Protein AF-A0A7S2N8V6-F1 (afdb_monomer)

Secondary structure (DSSP, 8-state):
-HHHHHHHHHHHHHHHHHHHHH-HHHHHHHHHHHHHHHHHHTS-TTS-TTHHHHHHHHHHHHHHHHHHHHHHHHHHH-SS-HHHHHHHHHHHHHHHHHHHHHHHHTT-HHHHHHHHHHHHHHHHHHHHHGGGG-GGG-S---SPPPP-HHHHHHHHHHHHHHHHHHHHHHHHHBPP-TTTTTS---S---TTS---B-SHHHHHHTSTTHHHHHHHHHHHHHHHHHHHHHHHHT---TTHHHHTT----TTHHHHHHHHHTS-PPPPPTT-GGG-HHHHHHHHHHHHHHHHHHHHHHHHHHHHTS--

Foldseek 3Di:
DVVVLVVVLCVLLVVLCVCLVLAPVCNVVSVVLNVVVSVLSPDDCPPPHPPVNVVVVVVSCVVVVVVVVVVVCCVVVVPDQLLRVLLVLLVQLLVLVLQLLVCLLVLNLVSNVVSLVSNVVSLVVNVVSLVSLQQSSDPDDPVDDRFPSVLSVQLSVLSVVLSVLSVLLSLLFADDDPCPVVVPPPDPPPVPDPPDTLCLSVVLSPDPLNVLLSVLLSVLSVLLSVLSSCLRVVPDPPPLVVNVPRQDSPSLVVSVVVLVPDDQDDDDPPCPSSRSSVSNVSNSVSSRSSSVSSVVSSVSSVVSDDD

Organism: NCBI:txid327968

Sequence (307 aa):
RFIIQALTTWLYVYIFTYVYYVSDMWGYVGCLIAGFGVYQLLVPCSADPVSTFQSRYQEIGSVVFAIFVQGLIHSMFSRHTPTQLQIKAVDNLSKAFLASYEAFFQCDLPAMQAGGRDAAMHLATCKALLPECDPKLKAVSCGEKDFKYDLCAQVLRSLEHLEGEFNLLIVAAKDWVPNEAVRGEADEVMEGQSNATTGVLETLMSRQAMRPVKEELMQALGNTLELFQTLISEDDCKDIEYMRASMELEAAPDLYKQLSGLNYGRPERDELTNDLRARLTIAVRALENSEYHLYKVTERCLKEVPV

Nearest PDB structures (foldseek):
  2cmr-assembly1_A  TM=2.919E-01  e=6.411E-02  Human immunodeficiency virus 1
  8wdf-assembly1_A  TM=2.422E-01  e=1.295E+00  Pseudomonas aeruginosa PAO1
  8tn1-assembly1_B  TM=3.839E-01  e=6.776E+00  synthetic construct

Solvent-accessible surface area (backbone atoms only — not comparable to full-atom values): 17338 Å² total; per-residue (Å²): 105,71,66,56,49,51,49,52,48,49,51,51,40,48,54,23,46,46,38,34,77,63,26,86,87,48,10,64,57,20,44,51,50,30,62,64,53,46,64,66,64,68,57,71,86,82,54,78,70,58,70,60,50,50,53,52,50,50,51,52,50,50,52,55,48,49,53,50,50,50,49,49,48,48,63,72,64,49,89,61,54,56,58,56,52,39,51,53,31,47,52,52,25,46,52,23,48,54,53,17,54,52,22,51,78,68,58,34,63,71,53,23,55,51,22,48,52,49,24,52,51,28,49,52,49,36,61,69,43,46,71,73,31,38,56,87,63,54,90,69,77,84,81,62,81,74,56,60,43,70,59,51,57,52,38,54,55,32,51,50,52,33,51,52,26,51,50,44,40,50,57,39,32,44,61,76,61,89,66,61,85,74,61,74,70,77,82,73,79,62,93,72,68,76,87,55,64,70,51,45,47,60,58,49,66,71,34,78,40,41,54,58,42,48,55,51,49,52,48,36,52,50,51,40,45,50,51,48,51,37,67,68,68,68,52,87,75,85,63,60,78,70,71,73,77,62,82,72,76,79,38,52,67,55,36,53,56,60,60,69,71,55,86,71,72,83,74,62,89,88,45,69,84,68,33,62,69,56,28,51,51,50,33,55,50,25,51,55,50,34,52,52,30,45,44,54,38,39,55,56,53,59,69,72,53,87,131

Structure (mmCIF, N/CA/C/O backbone):
data_AF-A0A7S2N8V6-F1
#
_entry.id   AF-A0A7S2N8V6-F1
#
loop_
_atom_site.group_PDB
_atom_site.id
_atom_site.type_symbol
_atom_site.label_atom_id
_atom_site.label_alt_id
_atom_site.label_comp_id
_atom_site.label_asym_id
_atom_site.label_entity_id
_atom_site.label_seq_id
_atom_site.pdbx_PDB_ins_code
_atom_site.Cartn_x
_atom_site.Cartn_y
_atom_site.Cartn_z
_atom_site.occupancy
_atom_site.B_iso_or_equiv
_atom_site.auth_seq_id
_atom_site.auth_comp_id
_atom_site.auth_asym_id
_atom_site.auth_atom_id
_atom_site.pdbx_PDB_model_num
ATOM 1 N N . ARG A 1 1 ? 36.097 -17.495 -44.176 1.00 74.94 1 ARG A N 1
ATOM 2 C CA . ARG A 1 1 ? 34.663 -17.501 -44.566 1.00 74.94 1 ARG A CA 1
ATOM 3 C C . ARG A 1 1 ? 33.816 -18.129 -43.473 1.00 74.94 1 ARG A C 1
ATOM 5 O O . ARG A 1 1 ? 33.140 -17.376 -42.798 1.00 74.94 1 ARG A O 1
ATOM 12 N N . PHE A 1 2 ? 33.964 -19.431 -43.209 1.00 84.12 2 PHE A N 1
ATOM 13 C CA . PHE A 1 2 ? 33.291 -20.105 -42.090 1.00 84.12 2 PHE A CA 1
ATOM 14 C C . PHE A 1 2 ? 33.449 -19.366 -40.750 1.00 84.12 2 PHE A C 1
ATOM 16 O O . PHE A 1 2 ? 32.460 -19.053 -40.107 1.00 84.12 2 PHE A O 1
ATOM 23 N N . ILE A 1 3 ? 34.681 -18.979 -40.394 1.00 87.62 3 ILE A N 1
ATOM 24 C CA . ILE A 1 3 ? 34.965 -18.231 -39.154 1.00 87.62 3 ILE A CA 1
ATOM 25 C C . ILE A 1 3 ? 34.196 -16.902 -39.089 1.00 87.62 3 ILE A C 1
ATOM 27 O O . ILE A 1 3 ? 33.655 -16.558 -38.048 1.00 87.62 3 ILE A O 1
ATOM 31 N N . ILE A 1 4 ? 34.113 -16.173 -40.206 1.00 87.00 4 ILE A N 1
ATOM 32 C CA . ILE A 1 4 ? 33.416 -14.880 -40.266 1.00 87.00 4 ILE A CA 1
ATOM 33 C C . ILE A 1 4 ? 31.908 -15.098 -40.112 1.00 87.00 4 ILE A C 1
ATOM 35 O O . ILE A 1 4 ? 31.288 -14.435 -39.295 1.00 87.00 4 ILE A O 1
ATOM 39 N N . GLN A 1 5 ? 31.333 -16.069 -40.827 1.00 83.81 5 GLN A N 1
ATOM 40 C CA . GLN A 1 5 ? 29.912 -16.412 -40.718 1.00 83.81 5 GLN A CA 1
ATOM 41 C C . GLN A 1 5 ? 29.542 -16.871 -39.300 1.00 83.81 5 GLN A C 1
ATOM 43 O O . GLN A 1 5 ? 28.529 -16.430 -38.760 1.00 83.81 5 GLN A O 1
ATOM 48 N N . ALA A 1 6 ? 30.382 -17.699 -38.673 1.00 89.19 6 ALA A N 1
ATOM 49 C CA . ALA A 1 6 ? 30.197 -18.136 -37.293 1.00 89.19 6 ALA A CA 1
ATOM 50 C C . ALA A 1 6 ? 30.244 -16.953 -36.314 1.00 89.19 6 ALA A C 1
ATOM 52 O O . ALA A 1 6 ? 29.368 -16.837 -35.462 1.00 89.19 6 ALA A O 1
ATOM 53 N N . LEU A 1 7 ? 31.210 -16.041 -36.471 1.00 91.06 7 LEU A N 1
ATOM 54 C CA . LEU A 1 7 ? 31.358 -14.871 -35.603 1.00 91.06 7 LEU A CA 1
ATOM 55 C C . LEU A 1 7 ? 30.198 -13.881 -35.776 1.00 91.06 7 LEU A C 1
ATOM 57 O O . LEU A 1 7 ? 29.667 -13.395 -34.784 1.00 91.06 7 LEU A O 1
ATOM 61 N N . THR A 1 8 ? 29.744 -13.631 -37.007 1.00 87.62 8 THR A N 1
ATOM 62 C CA . THR A 1 8 ? 28.571 -12.783 -37.279 1.00 87.62 8 THR A CA 1
ATOM 63 C C . THR A 1 8 ? 27.291 -13.386 -36.710 1.00 87.62 8 THR A C 1
ATOM 65 O O . THR A 1 8 ? 26.509 -12.672 -36.089 1.00 87.62 8 THR A O 1
ATOM 68 N N . THR A 1 9 ? 27.090 -14.696 -36.874 1.00 89.88 9 THR A N 1
ATOM 69 C CA . THR A 1 9 ? 25.929 -15.401 -36.310 1.00 89.88 9 THR A CA 1
ATOM 70 C C . THR A 1 9 ? 25.952 -15.345 -34.787 1.00 89.88 9 THR A C 1
ATOM 72 O O . THR A 1 9 ? 24.941 -15.020 -34.169 1.00 89.88 9 THR A O 1
ATOM 75 N N . TRP A 1 10 ? 27.117 -15.591 -34.182 1.00 93.31 10 TRP A N 1
ATOM 76 C CA . TRP A 1 10 ? 27.298 -15.497 -32.738 1.00 93.31 10 TRP A CA 1
ATOM 77 C C . TRP A 1 10 ? 27.009 -14.087 -32.223 1.00 93.31 10 TRP A C 1
ATOM 79 O O . TRP A 1 10 ? 26.229 -13.943 -31.290 1.00 93.31 10 TRP A O 1
ATOM 89 N N . LEU A 1 11 ? 27.565 -13.048 -32.857 1.00 90.19 11 LEU A N 1
ATOM 90 C CA . LEU A 1 11 ? 27.358 -11.658 -32.447 1.00 90.19 11 LEU A CA 1
ATOM 91 C C . LEU A 1 11 ? 25.886 -11.241 -32.581 1.00 90.19 11 LEU A C 1
ATOM 93 O O . LEU A 1 11 ? 25.347 -10.608 -31.679 1.00 90.19 11 LEU A O 1
ATOM 97 N N . TYR A 1 12 ? 25.231 -11.626 -33.680 1.00 89.56 12 TYR A N 1
ATOM 98 C CA . TYR A 1 12 ? 23.810 -11.370 -33.906 1.00 89.56 12 TYR A CA 1
ATOM 99 C C . TYR A 1 12 ? 22.954 -11.988 -32.797 1.00 89.56 12 TYR A C 1
ATOM 101 O O . TYR A 1 12 ? 22.212 -11.281 -32.118 1.00 89.56 12 TYR A O 1
ATOM 109 N N . VAL A 1 13 ? 23.103 -13.296 -32.565 1.00 92.19 13 VAL A N 1
ATOM 110 C CA . VAL A 1 13 ? 22.355 -14.001 -31.519 1.00 92.19 13 VAL A CA 1
ATOM 111 C C . VAL A 1 13 ? 22.683 -13.418 -30.147 1.00 92.19 13 VAL A C 1
ATOM 113 O O . VAL A 1 13 ? 21.767 -13.180 -29.368 1.00 92.19 13 VAL A O 1
ATOM 116 N N . TYR A 1 14 ? 23.954 -13.126 -29.860 1.00 90.62 14 TYR A N 1
ATOM 117 C CA . TYR A 1 14 ? 24.385 -12.547 -28.590 1.00 90.62 14 TYR A CA 1
ATOM 118 C C . TYR A 1 14 ? 23.695 -11.211 -28.300 1.00 90.62 14 TYR A C 1
ATOM 120 O O . TYR A 1 14 ? 23.145 -11.052 -27.217 1.00 90.62 14 TYR A O 1
ATOM 128 N N . ILE A 1 15 ? 23.658 -10.278 -29.258 1.00 88.44 15 ILE A N 1
ATOM 129 C CA . ILE A 1 15 ? 23.027 -8.961 -29.072 1.00 88.44 15 ILE A CA 1
ATOM 130 C C . ILE A 1 15 ? 21.534 -9.107 -28.756 1.00 88.44 15 ILE A C 1
ATOM 132 O O . ILE A 1 15 ? 21.043 -8.511 -27.801 1.00 88.44 15 ILE A O 1
ATOM 136 N N . PHE A 1 16 ? 20.804 -9.921 -29.517 1.00 88.25 16 PHE A N 1
ATOM 137 C CA . PHE A 1 16 ? 19.357 -10.057 -29.322 1.00 88.25 16 PHE A CA 1
ATOM 138 C C . PHE A 1 16 ? 18.986 -10.923 -28.112 1.00 88.25 16 PHE A C 1
ATOM 140 O O . PHE A 1 16 ? 17.976 -10.674 -27.457 1.00 88.25 16 PHE A O 1
ATOM 147 N N . THR A 1 17 ? 19.836 -11.884 -27.750 1.00 86.75 17 THR A N 1
ATOM 148 C CA . THR A 1 17 ? 19.685 -12.648 -26.504 1.00 86.75 17 THR A CA 1
ATOM 149 C C . THR A 1 17 ? 20.065 -11.795 -25.289 1.00 86.75 17 THR A C 1
ATOM 151 O O . THR A 1 17 ? 19.476 -11.932 -24.225 1.00 86.75 17 THR A O 1
ATOM 154 N N . TYR A 1 18 ? 21.003 -10.858 -25.431 1.00 83.19 18 TYR A N 1
ATOM 155 C CA . TYR A 1 18 ? 21.285 -9.864 -24.398 1.00 83.19 18 TYR A CA 1
ATOM 156 C C . TYR A 1 18 ? 20.066 -8.965 -24.156 1.00 83.19 18 TYR A C 1
ATOM 158 O O . TYR A 1 18 ? 19.683 -8.776 -23.008 1.00 83.19 18 TYR A O 1
ATOM 166 N N . VAL A 1 19 ? 19.383 -8.509 -25.216 1.00 82.62 19 VAL A N 1
ATOM 167 C CA . VAL A 1 19 ? 18.094 -7.797 -25.089 1.00 82.62 19 VAL A CA 1
ATOM 168 C C . VAL A 1 19 ? 17.049 -8.653 -24.362 1.00 82.62 19 VAL A C 1
ATOM 170 O O . VAL A 1 19 ? 16.326 -8.119 -23.526 1.00 82.62 19 VAL A O 1
ATOM 173 N N . TYR A 1 20 ? 17.021 -9.971 -24.610 1.00 84.81 20 TYR A N 1
ATOM 174 C CA . TYR A 1 20 ? 16.183 -10.916 -23.858 1.00 84.81 20 TYR A CA 1
ATOM 175 C C . TYR A 1 20 ? 16.442 -10.908 -22.351 1.00 84.81 20 TYR A C 1
ATOM 177 O O . TYR A 1 20 ? 15.492 -10.895 -21.579 1.00 84.81 20 TYR A O 1
ATOM 185 N N . TYR A 1 21 ? 17.705 -10.880 -21.929 1.00 77.38 21 TYR A N 1
ATOM 186 C CA . TYR A 1 21 ? 18.046 -10.908 -20.505 1.00 77.38 21 TYR A CA 1
ATOM 187 C C . TYR A 1 21 ? 18.002 -9.545 -19.813 1.00 77.38 21 TYR A C 1
ATOM 189 O O . TYR A 1 21 ? 17.969 -9.496 -18.587 1.00 77.38 21 TYR A O 1
ATOM 197 N N . VAL A 1 22 ? 18.064 -8.453 -20.572 1.00 73.69 22 VAL A N 1
ATOM 198 C CA . VAL A 1 22 ? 18.176 -7.097 -20.014 1.00 73.69 22 VAL A CA 1
ATOM 199 C C . VAL A 1 22 ? 16.850 -6.349 -20.015 1.00 73.69 22 VAL A C 1
ATOM 201 O O . VAL A 1 22 ? 16.693 -5.408 -19.246 1.00 73.69 22 VAL A O 1
ATOM 204 N N . SER A 1 23 ? 15.886 -6.742 -20.847 1.00 71.94 23 SER A N 1
ATOM 205 C CA . SER A 1 23 ? 14.598 -6.061 -20.927 1.00 71.94 23 SER A CA 1
ATOM 206 C C . SER A 1 23 ? 13.443 -7.048 -20.862 1.00 71.94 23 SER A C 1
ATOM 208 O O . SER A 1 23 ? 13.225 -7.794 -21.811 1.00 71.94 23 SER A O 1
ATOM 210 N N . ASP A 1 24 ? 12.642 -6.985 -19.798 1.00 66.06 24 ASP A N 1
ATOM 211 C CA . ASP A 1 24 ? 11.412 -7.783 -19.693 1.00 66.06 24 ASP A CA 1
ATOM 212 C C . ASP A 1 24 ? 10.401 -7.414 -20.794 1.00 66.06 24 ASP A C 1
ATOM 214 O O . ASP A 1 24 ? 9.748 -8.283 -21.370 1.00 66.06 24 ASP A O 1
ATOM 218 N N . MET A 1 25 ? 10.334 -6.130 -21.169 1.00 69.56 25 MET A N 1
ATOM 219 C CA . MET A 1 25 ? 9.409 -5.641 -22.198 1.00 69.56 25 MET A CA 1
ATOM 220 C C . MET A 1 25 ? 9.824 -6.064 -23.614 1.00 69.56 25 MET A C 1
ATOM 222 O O . MET A 1 25 ? 8.994 -6.488 -24.420 1.00 69.56 25 MET A O 1
ATOM 226 N N . TRP A 1 26 ? 11.116 -5.957 -23.938 1.00 74.06 26 TRP A N 1
ATOM 227 C CA . TRP A 1 26 ? 11.631 -6.292 -25.270 1.00 74.06 26 TRP A CA 1
ATOM 228 C C . TRP A 1 26 ? 12.140 -7.714 -25.375 1.00 74.06 26 TRP A C 1
ATOM 230 O O . TRP A 1 26 ? 12.530 -8.132 -26.465 1.00 74.06 26 TRP A O 1
ATOM 240 N N . GLY A 1 27 ? 12.153 -8.465 -24.278 1.00 81.69 27 GLY A N 1
ATOM 241 C CA . GLY A 1 27 ? 12.908 -9.694 -24.251 1.00 81.69 27 GLY A CA 1
ATOM 242 C C . GLY A 1 27 ? 12.329 -10.733 -25.192 1.00 81.69 27 GLY A C 1
ATOM 243 O O . GLY A 1 27 ? 13.044 -11.281 -26.033 1.00 81.69 27 GLY A O 1
ATOM 244 N N . TYR A 1 28 ? 11.006 -10.899 -25.162 1.00 79.44 28 TYR A N 1
ATOM 245 C CA . TYR A 1 28 ? 10.295 -11.743 -26.117 1.00 79.44 28 TYR A CA 1
ATOM 246 C C . TYR A 1 28 ? 10.570 -11.327 -27.570 1.00 79.44 28 TYR A C 1
ATOM 248 O O . TYR A 1 28 ? 10.893 -12.170 -28.405 1.00 79.44 28 TYR A O 1
ATOM 256 N N . VAL A 1 29 ? 10.535 -10.024 -27.866 1.00 81.00 29 VAL A N 1
ATOM 257 C CA . VAL A 1 29 ? 10.820 -9.488 -29.207 1.00 81.00 29 VAL A CA 1
ATOM 258 C C . VAL A 1 29 ? 12.263 -9.787 -29.627 1.00 81.00 29 VAL A C 1
ATOM 260 O O . VAL A 1 29 ? 12.490 -10.251 -30.743 1.00 81.00 29 VAL A O 1
ATOM 263 N N . GLY A 1 30 ? 13.233 -9.593 -28.733 1.00 84.62 30 GLY A N 1
ATOM 264 C CA . GLY A 1 30 ? 14.634 -9.949 -28.951 1.00 84.62 30 GLY A CA 1
ATOM 265 C C . GLY A 1 30 ? 14.805 -11.440 -29.239 1.00 84.62 30 GLY A C 1
ATOM 266 O O . GLY A 1 30 ? 15.487 -11.808 -30.192 1.00 84.62 30 GLY A O 1
ATOM 267 N N . CYS A 1 31 ? 14.108 -12.302 -28.497 1.00 87.31 31 CYS A N 1
ATOM 268 C CA . CYS A 1 31 ? 14.119 -13.746 -28.721 1.00 87.31 31 CYS A CA 1
ATOM 269 C C . CYS A 1 31 ? 13.537 -14.123 -30.094 1.00 87.31 31 CYS A C 1
ATOM 271 O O . CYS A 1 31 ? 14.132 -14.928 -30.811 1.00 87.31 31 CYS A O 1
ATOM 273 N N . LEU A 1 32 ? 12.427 -13.497 -30.506 1.00 82.38 32 LEU A N 1
ATOM 274 C CA . LEU A 1 32 ? 11.850 -13.704 -31.837 1.00 82.38 32 LEU A CA 1
ATOM 275 C C . LEU A 1 32 ? 12.802 -13.246 -32.948 1.00 82.38 32 LEU A C 1
ATOM 277 O O . LEU A 1 32 ? 12.990 -13.973 -33.922 1.00 82.38 32 LEU A O 1
ATOM 281 N N . ILE A 1 33 ? 13.440 -12.080 -32.803 1.00 83.94 33 ILE A N 1
ATOM 282 C CA . ILE A 1 33 ? 14.418 -11.582 -33.780 1.00 83.94 33 ILE A CA 1
ATOM 283 C C . ILE A 1 33 ? 15.612 -12.540 -33.867 1.00 83.94 33 ILE A C 1
ATOM 285 O O . ILE A 1 33 ? 15.990 -12.941 -34.967 1.00 83.94 33 ILE A O 1
ATOM 289 N N . ALA A 1 34 ? 16.164 -12.967 -32.727 1.00 89.50 34 ALA A N 1
ATOM 290 C CA . ALA A 1 34 ? 17.261 -13.929 -32.683 1.00 89.50 34 ALA A CA 1
ATOM 291 C C . ALA A 1 34 ? 16.875 -15.251 -33.365 1.00 89.50 34 ALA A C 1
ATOM 293 O O . ALA A 1 34 ? 17.596 -15.727 -34.243 1.00 89.50 34 ALA A O 1
ATOM 294 N N . GLY A 1 35 ? 15.722 -15.816 -32.994 1.00 85.12 35 GLY A N 1
ATOM 295 C CA . GLY A 1 35 ? 15.232 -17.095 -33.496 1.00 85.12 35 GLY A CA 1
ATOM 296 C C . GLY A 1 35 ? 14.941 -17.073 -34.993 1.00 85.12 35 GLY A C 1
ATOM 297 O O . GLY A 1 35 ? 15.416 -17.943 -35.719 1.00 85.12 35 GLY A O 1
ATOM 298 N N . PHE A 1 36 ? 14.210 -16.072 -35.485 1.00 82.25 36 PHE A N 1
ATOM 299 C CA . PHE A 1 36 ? 13.863 -15.991 -36.906 1.00 82.25 36 PHE A CA 1
ATOM 300 C C . PHE A 1 36 ? 15.023 -15.508 -37.784 1.00 82.25 36 PHE A C 1
ATOM 302 O O . PHE A 1 36 ? 15.168 -15.972 -38.916 1.00 82.25 36 PHE A O 1
ATOM 309 N N . GLY A 1 37 ? 15.884 -14.627 -37.273 1.00 79.44 37 GLY A N 1
ATOM 310 C CA . GLY A 1 37 ? 17.025 -14.104 -38.021 1.00 79.44 37 GLY A CA 1
ATOM 311 C C . GLY A 1 37 ? 18.159 -15.112 -38.214 1.00 79.44 37 GLY A C 1
ATOM 312 O O . GLY A 1 37 ? 18.816 -15.098 -39.259 1.00 79.44 37 GLY A O 1
ATOM 313 N N . VAL A 1 38 ? 18.375 -16.030 -37.259 1.00 87.31 38 VAL A N 1
ATOM 314 C CA . VAL A 1 38 ? 19.502 -16.978 -37.321 1.00 87.31 38 VAL A CA 1
ATOM 315 C C . VAL A 1 38 ? 19.386 -17.962 -38.486 1.00 87.31 38 VAL A C 1
ATOM 317 O O . VAL A 1 38 ? 20.398 -18.294 -39.102 1.00 87.31 38 VAL A O 1
ATOM 320 N N . TYR A 1 39 ? 18.167 -18.386 -38.848 1.00 79.69 39 TYR A N 1
ATOM 321 C CA . TYR A 1 39 ? 17.946 -19.335 -39.948 1.00 79.69 39 TYR A CA 1
ATOM 322 C C . TYR A 1 39 ? 18.538 -18.839 -41.265 1.00 79.69 39 TYR A C 1
ATOM 324 O O . TYR A 1 39 ? 19.097 -19.617 -42.034 1.00 79.69 39 TYR A O 1
ATOM 332 N N . GLN A 1 40 ? 18.460 -17.533 -41.500 1.00 75.12 40 GLN A N 1
ATOM 333 C CA . GLN A 1 40 ? 18.958 -16.915 -42.721 1.00 75.12 40 GLN A CA 1
ATOM 334 C C . GLN A 1 40 ? 20.481 -16.735 -42.695 1.00 75.12 40 GLN A C 1
ATOM 336 O O . GLN A 1 40 ? 21.133 -16.833 -43.732 1.00 75.12 40 GLN A O 1
ATOM 341 N N . LEU A 1 41 ? 21.070 -16.545 -41.508 1.00 78.50 41 LEU A N 1
ATOM 342 C CA . LEU A 1 41 ? 22.525 -16.486 -41.322 1.00 78.50 41 LEU A CA 1
ATOM 343 C C . LEU A 1 41 ? 23.202 -17.856 -41.493 1.00 78.50 41 LEU A C 1
ATOM 345 O O . LEU A 1 41 ? 24.397 -17.918 -41.790 1.00 78.50 41 LEU A O 1
ATOM 349 N N . LEU A 1 42 ? 22.450 -18.952 -41.349 1.00 82.94 42 LEU A N 1
ATOM 350 C CA . LEU A 1 42 ? 22.935 -20.326 -41.516 1.00 82.94 42 LEU A CA 1
ATOM 351 C C . LEU A 1 42 ? 22.895 -20.832 -42.970 1.00 82.94 42 LEU A C 1
ATOM 353 O O . LEU A 1 42 ? 23.422 -21.911 -43.247 1.00 82.94 42 LEU A O 1
ATOM 357 N N . VAL A 1 43 ? 22.319 -20.078 -43.914 1.00 79.06 43 VAL A N 1
ATOM 358 C CA . VAL A 1 43 ? 22.241 -20.493 -45.325 1.00 79.06 43 VAL A CA 1
ATOM 359 C C . VAL A 1 43 ? 23.651 -20.537 -45.952 1.00 79.06 43 VAL A C 1
ATOM 361 O O . VAL A 1 43 ? 24.395 -19.555 -45.870 1.00 79.06 43 VAL A O 1
ATOM 364 N N . PRO A 1 44 ? 24.060 -21.653 -46.589 1.00 76.69 44 PRO A N 1
ATOM 365 C CA . PRO A 1 44 ? 25.382 -21.776 -47.197 1.00 76.69 44 PRO A CA 1
ATOM 366 C C . PRO A 1 44 ? 25.538 -20.856 -48.418 1.00 76.69 44 PRO A C 1
ATOM 368 O O . PRO A 1 44 ? 24.698 -20.833 -49.314 1.00 76.69 44 PRO A O 1
ATOM 371 N N . CYS A 1 45 ? 26.665 -20.142 -48.501 1.00 70.25 45 CYS A N 1
ATOM 372 C CA . CYS A 1 45 ? 26.983 -19.175 -49.565 1.00 70.25 45 CYS A CA 1
ATOM 373 C C . CYS A 1 45 ? 27.226 -19.776 -50.973 1.00 70.25 45 CYS A C 1
ATOM 375 O O . CYS A 1 45 ? 27.842 -19.119 -51.808 1.00 70.25 45 CYS A O 1
ATOM 377 N N . SER A 1 46 ? 26.832 -21.026 -51.235 1.00 70.31 46 SER A N 1
ATOM 378 C CA . SER A 1 46 ? 27.160 -21.769 -52.463 1.00 70.31 46 SER A CA 1
ATOM 379 C C . SER A 1 46 ? 26.050 -21.804 -53.524 1.00 70.31 46 SER A C 1
ATOM 381 O O . SER A 1 46 ? 26.289 -22.329 -54.607 1.00 70.31 46 SER A O 1
ATOM 383 N N . ALA A 1 47 ? 24.854 -21.278 -53.238 1.00 58.66 47 ALA A N 1
ATOM 384 C CA . ALA A 1 47 ? 23.761 -21.135 -54.207 1.00 58.66 47 ALA A CA 1
ATOM 385 C C . ALA A 1 47 ? 23.835 -19.769 -54.911 1.00 58.66 47 ALA A C 1
ATOM 387 O O . ALA A 1 47 ? 24.331 -18.823 -54.306 1.00 58.66 47 ALA A O 1
ATOM 388 N N . ASP A 1 48 ? 23.364 -19.683 -56.162 1.00 65.69 48 ASP A N 1
ATOM 389 C CA . ASP A 1 48 ? 23.493 -18.528 -57.068 1.00 65.69 48 ASP A CA 1
ATOM 390 C C . ASP A 1 48 ? 23.357 -17.170 -56.324 1.00 65.69 48 ASP A C 1
ATOM 392 O O . ASP A 1 48 ? 22.268 -16.814 -55.850 1.00 65.69 48 ASP A O 1
ATOM 396 N N . PRO A 1 49 ? 24.478 -16.457 -56.093 1.00 58.91 49 PRO A N 1
ATOM 397 C CA . PRO A 1 49 ? 24.706 -15.763 -54.821 1.00 58.91 49 PRO A CA 1
ATOM 398 C C . PRO A 1 49 ? 24.077 -14.380 -54.704 1.00 58.91 49 PRO A C 1
ATOM 400 O O . PRO A 1 49 ? 24.194 -13.761 -53.651 1.00 58.91 49 PRO A O 1
ATOM 403 N N . VAL A 1 50 ? 23.438 -13.864 -55.753 1.00 65.44 50 VAL A N 1
ATOM 404 C CA . VAL A 1 50 ? 23.039 -12.448 -55.785 1.00 65.44 50 VAL A CA 1
ATOM 405 C C . VAL A 1 50 ? 21.530 -12.277 -55.638 1.00 65.44 50 VAL A C 1
ATOM 407 O O . VAL A 1 50 ? 21.088 -11.605 -54.710 1.00 65.44 50 VAL A O 1
ATOM 410 N N . SER A 1 51 ? 20.720 -12.918 -56.483 1.00 70.88 51 SER A N 1
ATOM 411 C CA . SER A 1 51 ? 19.265 -12.692 -56.500 1.00 70.88 51 SER A CA 1
ATOM 412 C C . SER A 1 51 ? 18.548 -13.303 -55.290 1.00 70.88 51 SER A C 1
ATOM 414 O O . SER A 1 51 ? 17.699 -12.657 -54.674 1.00 70.88 51 SER A O 1
ATOM 416 N N . THR A 1 52 ?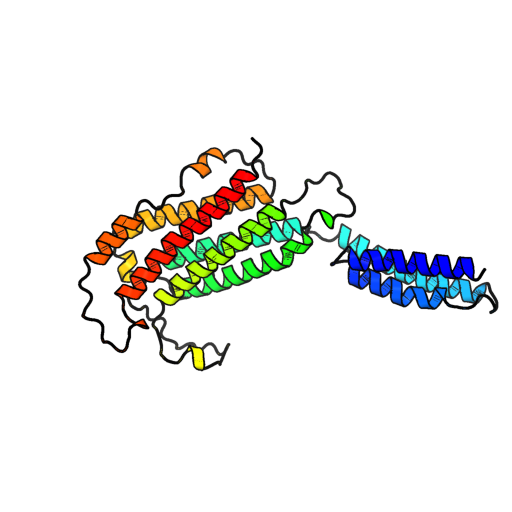 18.925 -14.523 -54.899 1.00 69.25 52 THR A N 1
ATOM 417 C CA . THR A 1 52 ? 18.299 -15.232 -53.770 1.00 69.25 52 THR A CA 1
ATOM 418 C C . THR A 1 52 ? 18.694 -14.613 -52.426 1.00 69.25 52 THR A C 1
ATOM 420 O O . THR A 1 52 ? 17.842 -14.420 -51.559 1.00 69.25 52 THR A O 1
ATOM 423 N N . PHE A 1 53 ? 19.968 -14.235 -52.263 1.00 67.12 53 PHE A N 1
ATOM 424 C CA . PHE A 1 53 ? 20.451 -13.547 -51.059 1.00 67.12 53 PHE A CA 1
ATOM 425 C C . PHE A 1 53 ? 19.812 -12.169 -50.895 1.00 67.12 53 PHE A C 1
ATOM 427 O O . PHE A 1 53 ? 19.384 -11.826 -49.795 1.00 67.12 53 PHE A O 1
ATOM 434 N N . GLN A 1 54 ? 19.704 -11.398 -51.981 1.00 73.50 54 GLN A N 1
ATOM 435 C CA . GLN A 1 54 ? 19.076 -10.080 -51.949 1.00 73.50 54 GLN A CA 1
ATOM 436 C C . GLN A 1 54 ? 17.609 -10.168 -51.509 1.00 73.50 54 GLN A C 1
ATOM 438 O O . GLN A 1 54 ? 17.191 -9.409 -50.638 1.00 73.50 54 GLN A O 1
ATOM 443 N N . SER A 1 55 ? 16.851 -11.127 -52.050 1.00 76.06 55 SER A N 1
ATOM 444 C CA . SER A 1 55 ? 15.443 -11.323 -51.688 1.00 76.06 55 SER A CA 1
ATOM 445 C C . SER A 1 55 ? 15.262 -11.680 -50.206 1.00 76.06 55 SER A C 1
ATOM 447 O O . SER A 1 55 ? 14.425 -11.083 -49.531 1.00 76.06 55 SER A O 1
ATOM 449 N N . ARG A 1 56 ? 16.084 -12.587 -49.662 1.00 71.19 56 ARG A N 1
ATOM 450 C CA . ARG A 1 56 ? 16.006 -12.985 -48.244 1.00 71.19 56 ARG A CA 1
ATOM 451 C C . ARG A 1 56 ? 16.479 -11.895 -47.290 1.00 71.19 56 ARG A C 1
ATOM 453 O O . ARG A 1 56 ? 15.870 -11.694 -46.243 1.00 71.19 56 ARG A O 1
ATOM 460 N N . TYR A 1 57 ? 17.526 -11.157 -47.653 1.00 71.94 57 TYR A N 1
ATOM 461 C CA . TYR A 1 57 ? 17.996 -10.028 -46.851 1.00 71.94 57 TYR A CA 1
ATOM 462 C C . TYR A 1 57 ? 16.953 -8.906 -46.795 1.00 71.94 57 TYR A C 1
ATOM 464 O O . TYR A 1 57 ? 16.744 -8.307 -45.743 1.00 71.94 57 TYR A O 1
ATOM 472 N N . GLN A 1 58 ? 16.252 -8.666 -47.906 1.00 78.69 58 GLN A N 1
ATOM 473 C CA . GLN A 1 58 ? 15.141 -7.722 -47.960 1.00 78.69 58 GLN A CA 1
ATOM 474 C C . GLN A 1 58 ? 13.972 -8.165 -47.067 1.00 78.69 58 GLN A C 1
ATOM 476 O O . GLN A 1 58 ? 13.389 -7.329 -46.383 1.00 78.69 58 GLN A O 1
ATOM 481 N N . GLU A 1 59 ? 13.671 -9.465 -47.011 1.00 77.19 59 GLU A N 1
ATOM 482 C CA . GLU A 1 59 ? 12.639 -10.028 -46.132 1.00 77.19 59 GLU A CA 1
ATOM 483 C C . GLU A 1 59 ? 12.985 -9.810 -44.645 1.00 77.19 59 GLU A C 1
ATOM 485 O O . GLU A 1 59 ? 12.193 -9.217 -43.912 1.00 77.19 59 GLU A O 1
ATOM 490 N N . ILE A 1 60 ? 14.203 -10.157 -44.209 1.00 72.38 60 ILE A N 1
ATOM 491 C CA . ILE A 1 60 ? 14.673 -9.923 -42.825 1.00 72.38 60 ILE A CA 1
ATOM 492 C C . ILE A 1 60 ? 14.680 -8.435 -42.498 1.00 72.38 60 ILE A C 1
ATOM 494 O O . ILE A 1 60 ? 14.176 -8.024 -41.455 1.00 72.38 60 ILE A O 1
ATOM 498 N N . GLY A 1 61 ? 15.250 -7.631 -43.399 1.00 76.69 61 GLY A N 1
ATOM 499 C CA . GLY A 1 61 ? 15.310 -6.186 -43.254 1.00 76.69 61 GLY A CA 1
ATOM 500 C C . GLY A 1 61 ? 13.916 -5.602 -43.081 1.00 76.69 61 GLY A C 1
ATOM 501 O O . GLY A 1 61 ? 13.724 -4.775 -42.201 1.00 76.69 61 GLY A O 1
ATOM 502 N N . SER A 1 62 ? 12.928 -6.092 -43.837 1.00 78.19 62 SER A N 1
ATOM 503 C CA . SER A 1 62 ? 11.541 -5.641 -43.724 1.00 78.19 62 SER A CA 1
ATOM 504 C C . SER A 1 62 ? 10.896 -6.012 -42.388 1.00 78.19 62 SER A C 1
ATOM 506 O O . SER A 1 62 ? 10.238 -5.162 -41.798 1.00 78.19 62 SER A O 1
ATOM 508 N N . VAL A 1 63 ? 11.125 -7.223 -41.863 1.00 79.94 63 VAL A N 1
ATOM 509 C CA . VAL A 1 63 ? 10.560 -7.657 -40.573 1.00 79.94 63 VAL A CA 1
ATOM 510 C C . VAL A 1 63 ? 11.224 -6.922 -39.413 1.00 79.94 63 VAL A C 1
ATOM 512 O O . VAL A 1 63 ? 10.535 -6.380 -38.554 1.00 79.94 63 VAL A O 1
ATOM 515 N N . VAL A 1 64 ? 12.557 -6.845 -39.399 1.00 77.81 64 VAL A N 1
ATOM 516 C CA . VAL A 1 64 ? 13.303 -6.114 -38.365 1.00 77.81 64 VAL A CA 1
ATOM 517 C C . VAL A 1 64 ? 12.947 -4.629 -38.405 1.00 77.81 64 VAL A C 1
ATOM 519 O O . VAL A 1 64 ? 12.720 -4.033 -37.356 1.00 77.81 64 VAL A O 1
ATOM 522 N N . PHE A 1 65 ? 12.832 -4.038 -39.598 1.00 78.50 65 PHE A N 1
ATOM 523 C CA . PHE A 1 65 ? 12.395 -2.654 -39.757 1.00 78.50 65 PHE A CA 1
ATOM 524 C C . PHE A 1 65 ? 10.944 -2.461 -39.313 1.00 78.50 65 PHE A C 1
ATOM 526 O O . PHE A 1 65 ? 10.657 -1.480 -38.641 1.00 78.50 65 PHE A O 1
ATOM 533 N N . ALA A 1 66 ? 10.036 -3.394 -39.613 1.00 80.06 66 ALA A N 1
ATOM 534 C CA . ALA A 1 66 ? 8.654 -3.333 -39.145 1.00 80.06 66 ALA A CA 1
ATOM 535 C C . ALA A 1 66 ? 8.570 -3.399 -37.614 1.00 80.06 66 ALA A C 1
ATOM 537 O O . ALA A 1 66 ? 7.860 -2.595 -37.019 1.00 80.06 66 ALA A O 1
ATOM 538 N N . ILE A 1 67 ? 9.337 -4.285 -36.969 1.00 76.75 67 ILE A N 1
ATOM 539 C CA . ILE A 1 67 ? 9.422 -4.366 -35.503 1.00 76.75 67 ILE A CA 1
ATOM 540 C C . ILE A 1 67 ? 10.021 -3.080 -34.928 1.00 76.75 67 ILE A C 1
ATOM 542 O O . ILE A 1 67 ? 9.503 -2.544 -33.952 1.00 76.75 67 ILE A O 1
ATOM 546 N N . PHE A 1 68 ? 11.078 -2.553 -35.547 1.00 79.06 68 PHE A N 1
ATOM 547 C CA . PHE A 1 68 ? 11.698 -1.297 -35.136 1.00 79.06 68 PHE A CA 1
ATOM 548 C C . PHE A 1 68 ? 10.725 -0.119 -35.255 1.00 79.06 68 PHE A C 1
ATOM 550 O O . PHE A 1 68 ? 10.580 0.650 -34.312 1.00 79.06 68 PHE A O 1
ATOM 557 N N . VAL A 1 69 ? 10.011 -0.001 -36.378 1.00 80.56 69 VAL A N 1
ATOM 558 C CA . VAL A 1 69 ? 8.984 1.025 -36.597 1.00 80.56 69 VAL A CA 1
ATOM 559 C C . VAL A 1 69 ? 7.830 0.846 -35.621 1.00 80.56 69 VAL A C 1
ATOM 561 O O . VAL A 1 69 ? 7.394 1.831 -35.042 1.00 80.56 69 VAL A O 1
ATOM 564 N N . GLN A 1 70 ? 7.360 -0.379 -35.381 1.00 78.00 70 GLN A N 1
ATOM 565 C CA . GLN A 1 70 ? 6.327 -0.649 -34.382 1.00 78.00 70 GLN A CA 1
AT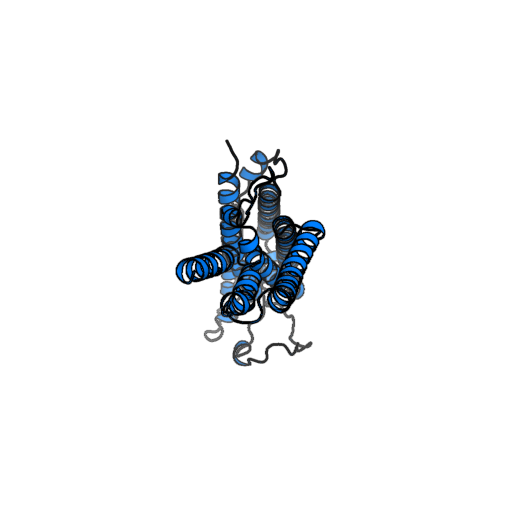OM 566 C C . GLN A 1 70 ? 6.796 -0.233 -32.989 1.00 78.00 70 GLN A C 1
ATOM 568 O O . GLN A 1 70 ? 6.029 0.395 -32.269 1.00 78.00 70 GLN A O 1
ATOM 573 N N . GLY A 1 71 ? 8.039 -0.535 -32.615 1.00 75.19 71 GLY A N 1
ATOM 574 C CA . GLY A 1 71 ? 8.586 -0.141 -31.323 1.00 75.19 71 GLY A CA 1
ATOM 575 C C . GLY A 1 71 ? 8.810 1.360 -31.196 1.00 75.19 71 GLY A C 1
ATOM 576 O O . GLY A 1 71 ? 8.526 1.928 -30.147 1.00 75.19 71 GLY A O 1
ATOM 577 N N . LEU A 1 72 ? 9.222 2.023 -32.275 1.00 76.12 72 LEU A N 1
ATOM 578 C CA . LEU A 1 72 ? 9.352 3.475 -32.337 1.00 76.12 72 LEU A CA 1
ATOM 579 C C . LEU A 1 72 ? 7.982 4.154 -32.266 1.00 76.12 72 LEU A C 1
ATOM 581 O O . LEU A 1 72 ? 7.819 5.101 -31.510 1.00 76.12 72 LEU A O 1
ATOM 585 N N . ILE A 1 73 ? 6.979 3.646 -32.987 1.00 77.06 73 ILE A N 1
ATOM 586 C CA . ILE A 1 73 ? 5.591 4.107 -32.890 1.00 77.06 73 ILE A CA 1
ATOM 587 C C . ILE A 1 73 ? 5.084 3.880 -31.467 1.00 77.06 73 ILE A C 1
ATOM 589 O O . ILE A 1 73 ? 4.588 4.813 -30.859 1.00 77.06 73 ILE A O 1
ATOM 593 N N . HIS A 1 74 ? 5.245 2.692 -30.890 1.00 74.56 74 HIS A N 1
ATOM 594 C CA . HIS A 1 74 ? 4.794 2.432 -29.523 1.00 74.56 74 HIS A CA 1
ATOM 595 C C . HIS A 1 74 ? 5.493 3.370 -28.527 1.00 74.56 74 HIS A C 1
ATOM 597 O O . HIS A 1 74 ? 4.833 3.970 -27.695 1.00 74.56 74 HIS A O 1
ATOM 603 N N . SER A 1 75 ? 6.799 3.595 -28.673 1.00 73.06 75 SER A N 1
ATOM 604 C CA . SER A 1 75 ? 7.561 4.535 -27.845 1.00 73.06 75 SER A CA 1
ATOM 605 C C . SER A 1 75 ? 7.092 5.989 -28.007 1.00 73.06 75 SER A C 1
ATOM 607 O O . SER A 1 75 ? 6.896 6.686 -27.018 1.00 73.06 75 SER A O 1
ATOM 609 N N . MET A 1 76 ? 6.837 6.447 -29.239 1.00 74.94 76 MET A N 1
ATOM 610 C CA . MET A 1 76 ? 6.380 7.818 -29.505 1.00 74.94 76 MET A CA 1
ATOM 611 C C . MET A 1 76 ? 4.898 8.053 -29.184 1.00 74.94 76 MET A C 1
ATOM 613 O O . MET A 1 76 ? 4.513 9.176 -28.868 1.00 74.94 76 MET A O 1
ATOM 617 N N . PHE A 1 77 ? 4.049 7.034 -29.334 1.00 77.00 77 PHE A N 1
ATOM 618 C CA . PHE A 1 77 ? 2.595 7.138 -29.185 1.00 77.00 77 PHE A CA 1
ATOM 619 C C . PHE A 1 77 ? 2.078 6.592 -27.852 1.00 77.00 77 PHE A C 1
ATOM 621 O O . PHE A 1 77 ? 0.902 6.810 -27.541 1.00 77.00 77 PHE A O 1
ATOM 628 N N . SER A 1 78 ? 2.916 5.934 -27.044 1.00 77.88 78 SER A N 1
ATOM 629 C CA . SER A 1 78 ? 2.599 5.657 -25.645 1.00 77.88 78 SER A CA 1
ATOM 630 C C . SER A 1 78 ? 2.419 6.978 -24.919 1.00 77.88 78 SER A C 1
ATOM 632 O O . SER A 1 78 ? 3.371 7.665 -24.567 1.00 77.88 78 SER A O 1
ATOM 634 N N . ARG A 1 79 ? 1.152 7.347 -24.711 1.00 82.00 79 ARG A N 1
ATOM 635 C CA . ARG A 1 79 ? 0.764 8.597 -24.044 1.00 82.00 79 ARG A CA 1
ATOM 636 C C . ARG A 1 79 ? 1.253 8.680 -22.602 1.00 82.00 79 ARG A C 1
ATOM 638 O O . ARG A 1 79 ? 1.281 9.777 -22.056 1.00 82.00 79 ARG A O 1
ATOM 645 N N . HIS A 1 80 ? 1.591 7.540 -22.003 1.00 89.31 80 HIS A N 1
ATOM 646 C CA . HIS A 1 80 ? 2.020 7.443 -20.620 1.00 89.31 80 HIS A CA 1
ATOM 647 C C . HIS A 1 80 ? 3.266 6.580 -20.501 1.00 89.31 80 HIS A C 1
ATOM 649 O O . HIS A 1 80 ? 3.318 5.476 -21.044 1.00 89.31 80 HIS A O 1
ATOM 655 N N . THR A 1 81 ? 4.255 7.087 -19.769 1.00 89.75 81 THR A N 1
ATOM 656 C CA . THR A 1 81 ? 5.402 6.286 -19.340 1.00 89.75 81 THR A CA 1
ATOM 657 C C . THR A 1 81 ? 4.966 5.317 -18.232 1.00 89.75 81 THR A C 1
ATOM 659 O O . THR A 1 81 ? 3.998 5.611 -17.521 1.00 89.75 81 THR A O 1
ATOM 662 N N . PRO A 1 82 ? 5.667 4.186 -18.029 1.00 91.69 82 PRO A N 1
ATOM 663 C CA . PRO A 1 82 ? 5.386 3.278 -16.913 1.00 91.69 82 PRO A CA 1
ATOM 664 C C . PRO A 1 82 ? 5.351 4.004 -15.563 1.00 91.69 82 PRO A C 1
ATOM 666 O O . PRO A 1 82 ? 4.449 3.787 -14.761 1.00 91.69 82 PRO A O 1
ATOM 669 N N . THR A 1 83 ? 6.246 4.978 -15.364 1.00 93.75 83 THR A N 1
ATOM 670 C CA . THR A 1 83 ? 6.259 5.854 -14.185 1.00 93.75 83 THR A CA 1
ATOM 671 C C . THR A 1 83 ? 4.954 6.633 -14.007 1.00 93.75 83 THR A C 1
ATOM 673 O O . THR A 1 83 ? 4.408 6.664 -12.909 1.00 93.75 83 THR A O 1
ATOM 676 N N . GLN A 1 84 ? 4.403 7.224 -15.072 1.00 94.38 84 GLN A N 1
ATOM 677 C CA . GLN A 1 84 ? 3.115 7.926 -14.996 1.00 94.38 84 GLN A CA 1
ATOM 678 C C . GLN A 1 84 ? 1.953 6.973 -14.696 1.00 94.38 84 GLN A C 1
ATOM 680 O O . GLN A 1 84 ? 1.044 7.325 -13.942 1.00 94.38 84 GLN A O 1
ATOM 685 N N . LEU A 1 85 ? 1.978 5.763 -15.265 1.00 94.75 85 LEU A N 1
ATOM 686 C CA . LEU A 1 85 ? 0.992 4.727 -14.951 1.00 94.75 85 LEU A CA 1
ATOM 687 C C . LEU A 1 85 ? 1.085 4.304 -13.482 1.00 94.75 85 LEU A C 1
ATOM 689 O O . LEU A 1 85 ? 0.051 4.185 -12.829 1.00 94.75 85 LEU A O 1
ATOM 693 N N . GLN A 1 86 ? 2.300 4.159 -12.950 1.00 96.75 86 GLN A N 1
ATOM 694 C CA . GLN A 1 86 ? 2.546 3.834 -11.548 1.00 96.75 86 GLN A CA 1
ATOM 695 C C . GLN A 1 86 ? 2.055 4.936 -10.608 1.00 96.75 86 GLN A C 1
ATOM 697 O O . GLN A 1 86 ? 1.358 4.639 -9.643 1.00 96.75 86 GLN A O 1
ATOM 702 N N . ILE A 1 87 ? 2.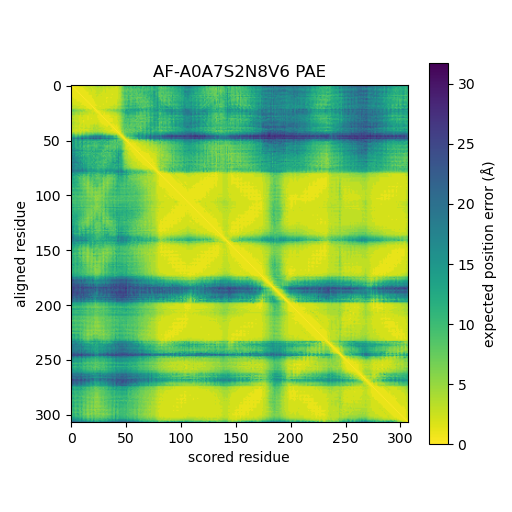358 6.205 -10.899 1.00 96.62 87 ILE A N 1
ATOM 703 C CA . ILE A 1 87 ? 1.875 7.355 -10.115 1.00 96.62 87 ILE A CA 1
ATOM 704 C C . ILE A 1 87 ? 0.343 7.361 -10.073 1.00 96.62 87 ILE A C 1
ATOM 706 O O . ILE A 1 87 ? -0.255 7.464 -9.004 1.00 96.62 87 ILE A O 1
ATOM 710 N N . LYS A 1 88 ? -0.307 7.165 -11.225 1.00 96.88 88 LYS A N 1
ATOM 711 C CA . LYS A 1 88 ? -1.769 7.083 -11.309 1.00 96.88 88 LYS A CA 1
ATOM 712 C C . LYS A 1 88 ? -2.336 5.873 -10.557 1.00 96.88 88 LYS A C 1
ATOM 714 O O . LYS A 1 88 ? -3.400 5.969 -9.951 1.00 96.88 88 LYS A O 1
ATOM 719 N N . ALA A 1 89 ? -1.658 4.728 -10.606 1.00 97.38 89 ALA A N 1
ATOM 720 C CA . ALA A 1 89 ? -2.065 3.539 -9.865 1.00 97.38 89 ALA A CA 1
ATOM 721 C C . ALA A 1 89 ? -1.971 3.770 -8.347 1.00 97.38 89 ALA A C 1
ATOM 723 O O . ALA A 1 89 ? -2.901 3.414 -7.625 1.00 97.38 89 ALA A O 1
ATOM 724 N N . VAL A 1 90 ? -0.908 4.434 -7.879 1.00 97.88 90 VAL A N 1
ATOM 725 C CA . VAL A 1 90 ? -0.749 4.840 -6.475 1.00 97.88 90 VAL A CA 1
ATOM 726 C C . VAL A 1 90 ? -1.836 5.835 -6.062 1.00 97.88 90 VAL A C 1
ATOM 728 O O . VAL A 1 90 ? -2.408 5.672 -4.991 1.00 97.88 90 VAL A O 1
ATOM 731 N N . ASP A 1 91 ? -2.184 6.805 -6.908 1.00 97.88 91 ASP A N 1
ATOM 732 C CA . ASP A 1 91 ? -3.293 7.736 -6.650 1.00 97.88 91 ASP A CA 1
ATOM 733 C C . ASP A 1 91 ? -4.635 7.010 -6.450 1.00 97.88 91 ASP A C 1
ATOM 735 O O . ASP A 1 91 ? -5.347 7.244 -5.469 1.00 97.88 91 ASP A O 1
ATOM 739 N N . ASN A 1 92 ? -4.951 6.051 -7.323 1.00 97.94 92 ASN A N 1
ATOM 740 C CA . ASN A 1 92 ? -6.150 5.224 -7.171 1.00 97.94 92 ASN A CA 1
ATOM 741 C C . ASN A 1 92 ? -6.109 4.366 -5.896 1.00 97.94 92 ASN A C 1
ATOM 743 O O . ASN A 1 92 ? -7.115 4.271 -5.194 1.00 97.94 92 ASN A O 1
ATOM 747 N N . LEU A 1 93 ? -4.950 3.785 -5.566 1.00 98.31 93 LEU A N 1
ATOM 748 C CA . LEU A 1 93 ? -4.752 3.029 -4.328 1.00 98.31 93 LEU A CA 1
ATOM 749 C C . LEU A 1 93 ? -5.008 3.900 -3.092 1.00 98.31 93 LEU A C 1
ATOM 751 O O . LEU A 1 93 ? -5.704 3.479 -2.170 1.00 98.31 93 LEU A O 1
ATOM 755 N N . SER A 1 94 ? -4.488 5.126 -3.078 1.00 97.94 94 SER A N 1
ATOM 756 C CA . SER A 1 94 ? -4.686 6.059 -1.971 1.00 97.94 94 SER A CA 1
ATOM 757 C C . SER A 1 94 ? -6.155 6.430 -1.783 1.00 97.94 94 SER A C 1
ATOM 759 O O . SER A 1 94 ? -6.653 6.417 -0.658 1.00 97.94 94 SER A O 1
ATOM 761 N N . LYS A 1 95 ? -6.870 6.706 -2.881 1.00 98.06 95 LYS A N 1
ATOM 762 C CA . LYS A 1 95 ? -8.315 6.977 -2.849 1.00 98.06 95 LYS A CA 1
ATOM 763 C C . LYS A 1 95 ? -9.103 5.783 -2.325 1.00 98.06 95 LYS A C 1
ATOM 765 O O . LYS A 1 95 ? -10.007 5.974 -1.515 1.00 98.06 95 LYS A O 1
ATOM 770 N N . ALA A 1 96 ? -8.740 4.570 -2.743 1.00 98.06 96 ALA A N 1
ATOM 771 C CA . ALA A 1 96 ? -9.375 3.349 -2.264 1.00 98.06 96 ALA A CA 1
ATOM 772 C C . ALA A 1 96 ? -9.171 3.162 -0.754 1.00 98.06 96 ALA A C 1
ATOM 774 O O . ALA A 1 96 ? -10.149 2.932 -0.047 1.00 98.06 96 ALA A O 1
ATOM 775 N N . PHE A 1 97 ? -7.954 3.350 -0.229 1.00 98.25 97 PHE A N 1
ATOM 776 C CA . PHE A 1 97 ? -7.711 3.301 1.219 1.00 98.25 97 PHE A CA 1
ATOM 777 C C . PHE A 1 97 ? -8.526 4.348 1.985 1.00 98.25 97 PHE A C 1
ATOM 779 O O . PHE A 1 97 ? -9.198 4.002 2.954 1.00 98.25 97 PHE A O 1
ATOM 786 N N . LEU A 1 98 ? -8.517 5.609 1.544 1.00 98.25 98 LEU A N 1
ATOM 787 C CA . LEU A 1 98 ? -9.275 6.678 2.205 1.00 98.25 98 LEU A CA 1
ATOM 788 C C . LEU A 1 98 ? -10.779 6.379 2.236 1.00 98.25 98 LEU A C 1
ATOM 790 O O . LEU A 1 98 ? -11.404 6.498 3.288 1.00 98.25 98 LEU A O 1
ATOM 794 N N . ALA A 1 99 ? -11.352 5.940 1.113 1.00 98.12 99 ALA A N 1
ATOM 795 C CA . ALA A 1 99 ? -12.761 5.558 1.043 1.00 98.12 99 ALA A CA 1
ATOM 796 C C . ALA A 1 99 ? -13.081 4.357 1.952 1.00 98.12 99 ALA A C 1
ATOM 798 O O . ALA A 1 99 ? -14.117 4.338 2.614 1.00 98.12 99 ALA A O 1
ATOM 799 N N . SER A 1 100 ? -12.170 3.386 2.024 1.00 97.88 100 SER A N 1
ATOM 800 C CA . SER A 1 100 ? -12.312 2.166 2.824 1.00 97.88 100 SER A CA 1
ATOM 801 C C . SER A 1 100 ? -12.337 2.447 4.328 1.00 97.88 100 SER A C 1
ATOM 803 O O . SER A 1 100 ? -13.223 1.964 5.037 1.00 97.88 100 SER A O 1
ATOM 805 N N . TYR A 1 101 ? -11.403 3.264 4.823 1.00 98.38 101 TYR A N 1
ATOM 806 C CA . TYR A 1 101 ? -11.397 3.675 6.228 1.00 98.38 101 TYR A CA 1
ATOM 807 C C . TYR A 1 101 ? -12.570 4.606 6.549 1.00 98.38 101 TYR A C 1
ATOM 809 O O . TYR A 1 101 ? -13.188 4.459 7.601 1.00 98.38 101 TYR A O 1
ATOM 817 N N . GLU A 1 102 ? -12.954 5.512 5.646 1.00 98.38 102 GLU A N 1
ATOM 818 C CA . GLU A 1 102 ? -14.138 6.347 5.868 1.00 98.38 102 GLU A CA 1
ATOM 819 C C . GLU A 1 102 ? -15.414 5.493 5.991 1.00 98.38 102 GLU A C 1
ATOM 821 O O . GLU A 1 102 ? -16.205 5.722 6.907 1.00 98.38 102 GLU A O 1
ATOM 826 N N . ALA A 1 103 ? -15.574 4.455 5.162 1.00 97.94 103 ALA A N 1
ATOM 827 C CA . ALA A 1 103 ? -16.672 3.492 5.276 1.00 97.94 103 ALA A CA 1
ATOM 828 C C . ALA A 1 103 ? -16.672 2.750 6.627 1.00 97.94 103 ALA A C 1
ATOM 830 O O . ALA A 1 103 ? -17.727 2.612 7.251 1.00 97.94 103 ALA A O 1
ATOM 831 N N . PHE A 1 104 ? -15.495 2.348 7.130 1.00 97.62 104 PHE A N 1
ATOM 832 C CA . PHE A 1 104 ? -15.351 1.767 8.473 1.00 97.62 104 PHE A CA 1
ATOM 833 C C . PHE A 1 104 ? -15.903 2.697 9.558 1.00 97.62 104 PHE A C 1
ATOM 835 O O . PHE A 1 104 ? -16.721 2.286 10.383 1.00 97.62 104 PHE A O 1
ATOM 842 N N . PHE A 1 105 ? -15.516 3.972 9.527 1.00 97.88 105 PHE A N 1
ATOM 843 C CA . PHE A 1 105 ? -15.983 4.956 10.502 1.00 97.88 105 PHE A CA 1
ATOM 844 C C . PHE A 1 105 ? -17.462 5.341 10.338 1.00 97.88 105 PHE A C 1
ATOM 846 O O . PHE A 1 105 ? -18.059 5.883 11.268 1.00 97.88 105 PHE A O 1
ATOM 853 N N . GLN A 1 106 ? -18.063 5.068 9.179 1.00 97.38 106 GLN A N 1
ATOM 854 C CA . GLN A 1 106 ? -19.494 5.250 8.916 1.00 97.38 106 GLN A CA 1
ATOM 855 C C . GLN A 1 106 ? -20.339 4.019 9.277 1.00 97.38 106 GLN A C 1
ATOM 857 O O . GLN A 1 106 ? -21.558 4.062 9.133 1.00 97.38 106 GLN A O 1
ATOM 862 N N . CYS A 1 107 ? -19.718 2.949 9.789 1.00 96.75 107 CYS A N 1
ATOM 863 C CA . CYS A 1 107 ? -20.360 1.653 10.037 1.00 96.75 107 CYS A CA 1
ATOM 864 C C . CYS A 1 107 ? -20.945 0.994 8.769 1.00 96.75 107 CYS A C 1
ATOM 866 O O . CYS A 1 107 ? -21.876 0.197 8.869 1.00 96.75 107 CYS A O 1
ATOM 868 N N . ASP A 1 108 ? -20.417 1.298 7.579 1.00 96.56 108 ASP A N 1
ATOM 869 C CA . ASP A 1 108 ? -20.898 0.732 6.312 1.00 96.56 108 ASP A CA 1
ATOM 870 C C . ASP A 1 108 ? -20.056 -0.490 5.918 1.00 96.56 108 ASP A C 1
ATOM 872 O O . ASP A 1 108 ? -19.094 -0.393 5.155 1.00 96.56 108 ASP A O 1
ATOM 876 N N . LEU A 1 109 ? -20.400 -1.658 6.474 1.00 95.38 109 LEU A N 1
ATOM 877 C CA . LEU A 1 109 ? -19.680 -2.910 6.216 1.00 95.38 109 LEU A CA 1
ATOM 878 C C . LEU A 1 109 ? -19.633 -3.289 4.716 1.00 95.38 109 LEU A C 1
ATOM 880 O O . LEU A 1 109 ? -18.548 -3.650 4.251 1.00 95.38 109 LEU A O 1
ATOM 884 N N . PRO A 1 110 ? -20.729 -3.200 3.930 1.00 95.06 110 PRO A N 1
ATOM 885 C CA . PRO A 1 110 ? -20.673 -3.435 2.486 1.00 95.06 110 PRO A CA 1
ATOM 886 C C . PRO A 1 110 ? -19.688 -2.518 1.750 1.00 95.06 110 PRO A C 1
ATOM 888 O O . PRO A 1 110 ? -18.886 -3.006 0.948 1.00 95.06 110 PRO A O 1
ATOM 891 N N . ALA A 1 111 ? -19.705 -1.209 2.028 1.00 96.44 111 ALA A N 1
ATOM 892 C CA . ALA A 1 111 ? -18.764 -0.275 1.412 1.00 96.44 111 ALA A CA 1
ATOM 893 C C . ALA A 1 111 ? -17.320 -0.543 1.858 1.00 96.44 111 ALA A C 1
ATOM 895 O O . ALA A 1 111 ? -16.401 -0.472 1.046 1.00 96.44 111 ALA A O 1
ATOM 896 N N . MET A 1 112 ? -17.122 -0.932 3.118 1.00 96.75 112 MET A N 1
ATOM 897 C CA . MET A 1 112 ? -15.824 -1.317 3.674 1.00 96.75 112 MET A CA 1
ATOM 898 C C . MET A 1 112 ? -15.241 -2.542 2.951 1.00 96.75 112 MET A C 1
ATOM 900 O O . MET A 1 112 ? -14.073 -2.546 2.571 1.00 96.75 112 MET A O 1
ATOM 904 N N . GLN A 1 113 ? -16.065 -3.561 2.688 1.00 95.94 113 GLN A N 1
ATOM 905 C CA . GLN A 1 113 ? -15.675 -4.751 1.924 1.00 95.94 113 GLN A CA 1
ATOM 906 C C . GLN A 1 113 ? -15.378 -4.437 0.455 1.00 95.94 113 GLN A C 1
ATOM 908 O O . GLN A 1 113 ? -14.409 -4.953 -0.104 1.00 95.94 113 GLN A O 1
ATOM 913 N N . ALA A 1 114 ? -16.209 -3.610 -0.185 1.00 96.12 114 ALA A N 1
ATOM 914 C CA . ALA A 1 114 ? -15.974 -3.168 -1.555 1.00 96.12 114 ALA A CA 1
ATOM 915 C C . ALA A 1 114 ? -14.656 -2.386 -1.662 1.00 96.12 114 ALA A C 1
ATOM 917 O O . ALA A 1 114 ? -13.800 -2.755 -2.463 1.00 96.12 114 ALA A O 1
ATOM 918 N N . GLY A 1 115 ? -14.452 -1.405 -0.781 1.00 97.00 115 GLY A N 1
ATOM 919 C CA . GLY A 1 115 ? -13.230 -0.612 -0.718 1.00 97.00 115 GLY A CA 1
ATOM 920 C C . GLY A 1 115 ? -11.983 -1.454 -0.433 1.00 97.00 115 GLY A C 1
ATOM 921 O O 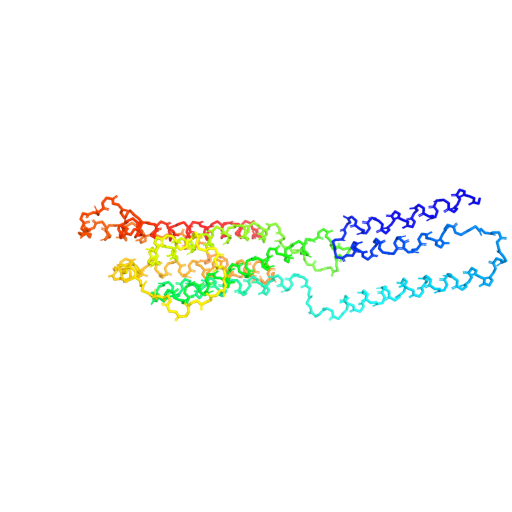. GLY A 1 115 ? -10.960 -1.259 -1.085 1.00 97.00 115 GLY A O 1
ATOM 922 N N . GLY A 1 116 ? -12.073 -2.448 0.458 1.00 96.81 116 GLY A N 1
ATOM 923 C CA . GLY A 1 116 ? -10.974 -3.383 0.722 1.00 96.81 116 GLY A CA 1
ATOM 924 C C . GLY A 1 116 ? -10.555 -4.173 -0.521 1.00 96.81 116 GLY A C 1
ATOM 925 O O . GLY A 1 116 ? -9.366 -4.273 -0.819 1.00 96.81 116 GLY A O 1
ATOM 926 N N . ARG A 1 117 ? -11.525 -4.664 -1.308 1.00 97.12 117 ARG A N 1
ATOM 927 C CA . ARG A 1 117 ? -11.248 -5.334 -2.593 1.00 97.12 117 ARG A CA 1
ATOM 928 C C . ARG A 1 117 ? -10.622 -4.385 -3.613 1.00 97.12 117 ARG A C 1
ATOM 930 O O . ARG A 1 117 ? -9.668 -4.774 -4.286 1.00 97.12 117 ARG A O 1
ATOM 937 N N . ASP A 1 118 ? -11.118 -3.153 -3.702 1.00 97.44 118 ASP A N 1
ATOM 938 C CA . ASP A 1 118 ? -10.570 -2.138 -4.606 1.00 97.44 118 ASP A CA 1
ATOM 939 C C . ASP A 1 118 ? -9.129 -1.768 -4.221 1.00 97.44 118 ASP A C 1
ATOM 941 O O . ASP A 1 118 ? -8.251 -1.700 -5.085 1.00 97.44 118 ASP A O 1
ATOM 945 N N . ALA A 1 119 ? -8.848 -1.603 -2.925 1.00 97.94 119 ALA A N 1
ATOM 946 C CA . ALA A 1 119 ? -7.505 -1.350 -2.412 1.00 97.94 119 ALA A CA 1
ATOM 947 C C . ALA A 1 119 ? -6.557 -2.519 -2.726 1.00 97.94 119 ALA A C 1
ATOM 949 O O . ALA A 1 119 ? -5.464 -2.292 -3.248 1.00 97.94 119 ALA A O 1
ATOM 950 N N . ALA A 1 120 ? -6.984 -3.766 -2.504 1.00 98.06 120 ALA A N 1
ATOM 951 C CA . ALA A 1 120 ? -6.202 -4.956 -2.843 1.00 98.06 120 ALA A CA 1
ATOM 952 C C . ALA A 1 120 ? -5.910 -5.049 -4.354 1.00 98.06 120 ALA A C 1
ATOM 954 O O . ALA A 1 120 ? -4.772 -5.298 -4.762 1.00 98.06 120 ALA A O 1
ATOM 955 N N . MET A 1 121 ? -6.910 -4.783 -5.202 1.00 97.75 121 MET A N 1
ATOM 956 C CA . MET A 1 121 ? -6.760 -4.752 -6.661 1.00 97.75 121 MET A CA 1
ATOM 957 C C . MET A 1 121 ? -5.772 -3.665 -7.110 1.00 97.75 121 MET A C 1
ATOM 959 O O . MET A 1 121 ? -4.886 -3.919 -7.937 1.00 97.75 121 MET A O 1
ATOM 963 N N . HIS A 1 122 ? -5.892 -2.447 -6.577 1.00 97.94 122 HIS A N 1
ATOM 964 C CA . HIS A 1 122 ? -4.983 -1.353 -6.912 1.00 97.94 122 HIS A CA 1
ATOM 965 C C . HIS A 1 122 ? -3.567 -1.603 -6.391 1.00 97.94 122 HIS A C 1
ATOM 967 O O . HIS A 1 122 ? -2.605 -1.328 -7.104 1.00 97.94 122 HIS A O 1
ATOM 973 N N . LEU A 1 123 ? -3.416 -2.213 -5.215 1.00 98.25 123 LEU A N 1
ATOM 974 C CA . LEU A 1 123 ? -2.119 -2.619 -4.685 1.00 98.25 123 LEU A CA 1
ATOM 975 C C . LEU A 1 123 ? -1.455 -3.675 -5.578 1.00 98.25 123 LEU A C 1
ATOM 977 O O . LEU A 1 123 ? -0.269 -3.553 -5.896 1.00 98.25 123 LEU A O 1
ATOM 981 N N . ALA A 1 124 ? -2.213 -4.678 -6.029 1.00 97.75 124 ALA A N 1
ATOM 982 C CA . ALA A 1 124 ? -1.730 -5.674 -6.982 1.00 97.75 124 ALA A CA 1
ATOM 983 C C . ALA A 1 124 ? -1.292 -5.021 -8.304 1.00 97.75 124 ALA A C 1
ATOM 985 O O . ALA A 1 124 ? -0.229 -5.349 -8.830 1.00 97.75 124 ALA A O 1
ATOM 986 N N . THR A 1 125 ? -2.054 -4.039 -8.793 1.00 97.19 125 THR A N 1
ATOM 987 C CA . THR A 1 125 ? -1.713 -3.261 -9.996 1.00 97.19 125 THR A CA 1
ATOM 988 C C . THR A 1 125 ? -0.406 -2.483 -9.813 1.00 97.19 125 THR A C 1
ATOM 990 O O . THR A 1 125 ? 0.492 -2.592 -10.646 1.00 97.19 125 THR A O 1
ATOM 993 N N . CYS A 1 126 ? -0.249 -1.759 -8.700 1.00 97.75 126 CYS A N 1
ATOM 994 C CA . CYS A 1 126 ? 0.983 -1.034 -8.372 1.00 97.75 126 CYS A CA 1
ATOM 995 C C . CYS A 1 126 ? 2.200 -1.964 -8.288 1.00 97.75 126 CYS A C 1
ATOM 997 O O . CYS A 1 126 ? 3.298 -1.587 -8.690 1.00 97.75 126 CYS A O 1
ATOM 999 N N . LYS A 1 127 ? 2.030 -3.178 -7.751 1.00 97.81 127 LYS A N 1
ATOM 1000 C CA . LYS A 1 127 ? 3.103 -4.179 -7.680 1.00 97.81 127 LYS A CA 1
ATOM 1001 C C . LYS A 1 127 ? 3.453 -4.757 -9.049 1.00 97.81 127 LYS A C 1
ATOM 1003 O O . LYS A 1 127 ? 4.625 -5.012 -9.296 1.00 97.81 127 LYS A O 1
ATOM 1008 N N . ALA A 1 128 ? 2.462 -4.954 -9.917 1.00 96.06 128 ALA A N 1
ATOM 1009 C CA . ALA A 1 128 ? 2.668 -5.467 -11.269 1.00 96.06 128 ALA A CA 1
ATOM 1010 C C . ALA A 1 128 ? 3.3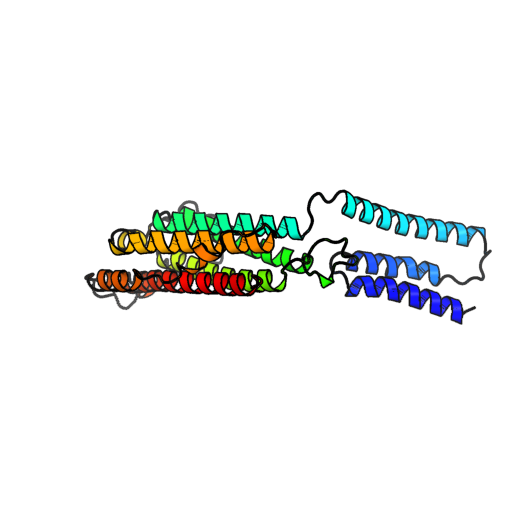93 -4.459 -12.176 1.00 96.06 128 ALA A C 1
ATOM 1012 O O . ALA A 1 128 ? 4.228 -4.862 -12.977 1.00 96.06 128 ALA A O 1
ATOM 1013 N N . LEU A 1 129 ? 3.110 -3.163 -12.021 1.00 95.50 129 LEU A N 1
ATOM 1014 C CA . LEU A 1 129 ? 3.743 -2.081 -12.786 1.00 95.50 129 LEU A CA 1
ATOM 1015 C C . LEU A 1 129 ? 5.135 -1.691 -12.266 1.00 95.50 129 LEU A C 1
ATOM 1017 O O . LEU A 1 129 ? 5.955 -1.169 -13.020 1.00 95.50 129 LEU A O 1
ATOM 1021 N N . LEU A 1 130 ? 5.421 -1.932 -10.982 1.00 96.88 130 LEU A N 1
ATOM 1022 C CA . LEU A 1 130 ? 6.670 -1.511 -10.349 1.00 96.88 130 LEU A CA 1
ATOM 1023 C C . LEU A 1 130 ? 7.937 -1.978 -11.101 1.00 96.88 130 LEU A C 1
ATOM 1025 O O . LEU A 1 130 ? 8.781 -1.114 -11.333 1.00 96.88 130 LEU A O 1
ATOM 1029 N N . PRO A 1 131 ? 8.101 -3.255 -11.517 1.00 95.81 131 PRO A N 1
ATOM 1030 C CA . PRO A 1 131 ? 9.294 -3.715 -12.238 1.00 95.81 131 PRO A CA 1
ATOM 1031 C C . PRO A 1 131 ? 9.590 -2.917 -13.511 1.00 95.81 131 PRO A C 1
ATOM 1033 O O . PRO A 1 131 ? 10.749 -2.653 -13.812 1.00 95.81 131 PRO A O 1
ATOM 1036 N N . GLU A 1 132 ? 8.555 -2.458 -14.220 1.00 90.50 132 GLU A N 1
ATOM 1037 C CA . GLU A 1 132 ? 8.700 -1.651 -15.440 1.00 90.50 132 GLU A CA 1
ATOM 1038 C C . GLU A 1 132 ? 9.233 -0.237 -15.162 1.00 90.50 132 GLU A C 1
ATOM 1040 O O . GLU A 1 132 ? 9.664 0.468 -16.076 1.00 90.50 132 GLU A O 1
ATOM 1045 N N . CYS A 1 133 ? 9.214 0.184 -13.897 1.00 94.56 133 CYS A N 1
ATOM 1046 C CA . CYS A 1 133 ? 9.713 1.473 -13.445 1.00 94.56 133 CYS A CA 1
ATOM 1047 C C . CYS A 1 133 ? 11.172 1.417 -12.955 1.00 94.56 133 CYS A C 1
ATOM 1049 O O . CYS A 1 133 ? 11.662 2.432 -12.455 1.00 94.56 133 CYS A O 1
ATOM 1051 N N . ASP A 1 134 ? 11.867 0.273 -13.050 1.00 94.94 134 ASP A N 1
ATOM 1052 C CA . ASP A 1 134 ? 13.271 0.172 -12.629 1.00 94.94 134 ASP A CA 1
ATOM 1053 C C . ASP A 1 134 ? 14.154 1.078 -13.515 1.00 94.94 134 ASP A C 1
ATOM 1055 O O . ASP A 1 134 ? 14.226 0.872 -14.735 1.00 94.94 134 ASP A O 1
ATOM 1059 N N . PRO A 1 135 ? 14.861 2.076 -12.944 1.00 92.00 135 PRO A N 1
ATOM 1060 C CA . PRO A 1 135 ? 15.736 2.956 -13.716 1.00 92.00 135 PRO A CA 1
ATOM 1061 C C . PRO A 1 135 ? 16.836 2.195 -14.468 1.00 92.00 135 PRO A C 1
ATOM 1063 O O . PRO A 1 135 ? 17.296 2.664 -15.507 1.00 92.00 135 PRO A O 1
ATOM 1066 N N . LYS A 1 136 ? 17.218 0.990 -14.024 1.00 89.44 136 LYS A N 1
ATOM 1067 C CA . LYS A 1 136 ? 18.208 0.141 -14.708 1.00 89.44 136 LYS A CA 1
ATOM 1068 C C . LYS A 1 136 ? 17.725 -0.389 -16.057 1.00 89.44 136 LYS A C 1
ATOM 1070 O O . LYS A 1 136 ? 18.554 -0.763 -16.883 1.00 89.44 136 LYS A O 1
ATOM 1075 N N . LEU A 1 137 ? 16.412 -0.415 -16.291 1.00 84.12 137 LEU A N 1
ATOM 1076 C CA . LEU A 1 137 ? 15.831 -0.813 -17.574 1.00 84.12 137 LEU A CA 1
ATOM 1077 C C . LEU A 1 137 ? 15.863 0.326 -18.607 1.00 84.12 137 LEU A C 1
ATOM 1079 O O . LEU A 1 137 ? 15.654 0.080 -19.799 1.00 84.12 137 LEU A O 1
ATOM 1083 N N . LYS A 1 138 ? 16.141 1.573 -18.193 1.00 82.06 138 LYS A N 1
ATOM 1084 C CA . LYS A 1 138 ? 16.243 2.712 -19.112 1.00 82.06 138 LYS A CA 1
ATOM 1085 C C . LYS A 1 138 ? 17.539 2.611 -19.924 1.00 82.06 138 LYS A C 1
ATOM 1087 O O . LYS A 1 138 ? 18.633 2.824 -19.414 1.00 82.06 138 LYS A O 1
ATOM 1092 N N . ALA A 1 139 ? 17.414 2.345 -21.225 1.00 74.50 139 ALA A N 1
ATOM 1093 C CA . ALA A 1 139 ? 18.561 2.295 -22.138 1.00 74.50 139 ALA A CA 1
ATOM 1094 C C . ALA A 1 139 ? 19.221 3.672 -22.359 1.00 74.50 139 ALA A C 1
ATOM 1096 O O . ALA A 1 139 ? 20.421 3.749 -22.616 1.00 74.50 139 ALA A O 1
ATOM 1097 N N . VAL A 1 140 ? 18.438 4.755 -22.284 1.00 76.75 140 VAL A N 1
ATOM 1098 C CA . VAL A 1 140 ? 18.908 6.137 -22.444 1.00 76.75 140 VAL A CA 1
ATOM 1099 C C . VAL A 1 140 ? 18.156 7.031 -21.457 1.00 76.75 140 VAL A C 1
ATOM 1101 O O . VAL A 1 140 ? 16.942 7.191 -21.566 1.00 76.75 140 VAL A O 1
ATOM 1104 N N . SER A 1 141 ? 18.868 7.628 -20.500 1.00 74.94 141 SER A N 1
ATOM 1105 C CA . SER A 1 141 ? 18.330 8.646 -19.593 1.00 74.94 141 SER A CA 1
ATOM 1106 C C . SER A 1 141 ? 18.364 10.016 -20.281 1.00 74.94 141 SER A C 1
ATOM 1108 O O . SER A 1 141 ? 19.368 10.724 -20.276 1.00 74.94 141 SER A O 1
ATOM 1110 N N . CYS A 1 142 ? 17.269 10.408 -20.933 1.00 79.06 142 CYS A N 1
ATOM 1111 C CA . CYS A 1 142 ? 17.157 11.701 -21.624 1.00 79.06 142 CYS A CA 1
ATOM 1112 C C . CYS A 1 142 ? 16.932 12.886 -20.661 1.00 79.06 142 CYS A C 1
ATOM 1114 O O . CYS A 1 142 ? 16.031 13.691 -20.868 1.00 79.06 142 CYS A O 1
ATOM 1116 N N . GLY A 1 143 ? 17.736 13.005 -19.602 1.00 82.00 143 GLY A N 1
ATOM 1117 C CA . GLY A 1 143 ? 17.644 14.111 -18.639 1.00 82.00 143 GLY A CA 1
ATOM 1118 C C . GLY A 1 143 ? 16.412 14.085 -17.725 1.00 82.00 143 GLY A C 1
ATOM 1119 O O . GLY A 1 143 ? 16.267 14.978 -16.894 1.00 82.00 143 GLY A O 1
ATOM 1120 N N . GLU A 1 144 ? 15.549 13.073 -17.844 1.00 86.25 144 GLU A N 1
ATOM 1121 C CA . GLU A 1 144 ? 14.552 12.754 -16.823 1.00 86.25 144 GLU A CA 1
ATOM 1122 C C . GLU A 1 144 ? 15.258 12.242 -15.568 1.00 86.25 144 GLU A C 1
ATOM 1124 O O . GLU A 1 144 ? 16.228 11.483 -15.660 1.00 86.25 144 GLU A O 1
ATOM 1129 N N . LYS A 1 145 ? 14.767 12.649 -14.398 1.00 90.38 145 LYS A N 1
ATOM 1130 C CA . LYS A 1 145 ? 15.226 12.097 -13.127 1.00 90.38 145 LYS A CA 1
ATOM 1131 C C . LYS A 1 145 ? 14.833 10.615 -13.033 1.00 90.38 145 LYS A C 1
ATOM 1133 O O . LYS A 1 145 ? 13.913 10.124 -13.701 1.00 90.38 145 LYS A O 1
ATOM 1138 N N . ASP A 1 146 ? 15.603 9.879 -12.242 1.00 93.12 146 ASP A N 1
ATOM 1139 C CA . ASP A 1 146 ? 15.358 8.461 -12.031 1.00 93.12 146 ASP A CA 1
ATOM 1140 C C . ASP A 1 146 ? 14.195 8.265 -11.062 1.00 93.12 146 ASP A C 1
ATOM 1142 O O . ASP A 1 146 ? 14.157 8.845 -9.977 1.00 93.12 146 ASP A O 1
ATOM 1146 N N . PHE A 1 147 ? 13.262 7.395 -11.450 1.00 95.19 147 PHE A N 1
ATOM 1147 C CA . PHE A 1 147 ? 12.149 7.020 -10.593 1.00 95.19 147 PHE A CA 1
ATOM 1148 C C . PHE A 1 147 ? 12.673 6.400 -9.294 1.00 95.19 147 PHE A C 1
ATOM 1150 O O . PHE A 1 147 ? 13.565 5.547 -9.318 1.00 95.19 147 PHE A O 1
ATOM 1157 N N . LYS A 1 148 ? 12.080 6.784 -8.158 1.00 96.00 148 LYS A N 1
ATOM 1158 C CA . LYS A 1 148 ? 12.434 6.278 -6.822 1.00 96.00 148 LYS A CA 1
ATOM 1159 C C . LYS A 1 148 ? 11.924 4.847 -6.608 1.00 96.00 148 LYS A C 1
ATOM 1161 O O . LYS A 1 148 ? 11.058 4.593 -5.768 1.00 96.00 148 LYS A O 1
ATOM 1166 N N . TYR A 1 149 ? 12.460 3.908 -7.385 1.00 96.94 149 TYR A N 1
ATOM 1167 C CA . TYR A 1 149 ? 12.039 2.509 -7.429 1.00 96.94 149 TYR A CA 1
ATOM 1168 C C . TYR A 1 149 ? 12.090 1.844 -6.050 1.00 96.94 149 TYR A C 1
ATOM 1170 O O . TYR A 1 149 ? 11.090 1.289 -5.596 1.00 96.94 149 TYR A O 1
ATOM 1178 N N . ASP A 1 150 ? 13.222 1.954 -5.347 1.00 97.44 150 ASP A N 1
ATOM 1179 C CA . ASP A 1 150 ? 13.412 1.305 -4.045 1.00 97.44 150 ASP A CA 1
ATOM 1180 C C . ASP A 1 150 ? 12.476 1.867 -2.966 1.00 97.44 150 ASP A C 1
ATOM 1182 O O . ASP A 1 150 ? 11.959 1.103 -2.145 1.00 97.44 150 ASP A O 1
ATOM 1186 N N . LEU A 1 151 ? 12.210 3.180 -2.984 1.00 96.94 151 LEU A N 1
ATOM 1187 C CA . LEU A 1 151 ? 11.217 3.806 -2.109 1.00 96.94 151 LEU A CA 1
ATOM 1188 C C . LEU A 1 151 ? 9.829 3.228 -2.388 1.00 96.94 151 LEU A C 1
ATOM 1190 O O . LEU A 1 151 ? 9.172 2.747 -1.466 1.00 96.94 151 LEU A O 1
ATOM 1194 N N . CYS A 1 152 ? 9.396 3.247 -3.653 1.00 97.94 152 CYS A N 1
ATOM 1195 C CA . CYS A 1 152 ? 8.082 2.749 -4.058 1.00 97.94 152 CYS A CA 1
ATOM 1196 C C . CYS A 1 152 ? 7.910 1.275 -3.664 1.00 97.94 152 CYS A C 1
ATOM 1198 O O . CYS A 1 152 ? 6.932 0.918 -3.010 1.00 97.94 152 CYS A O 1
ATOM 1200 N N . ALA A 1 153 ? 8.911 0.436 -3.948 1.00 98.25 153 ALA A N 1
ATOM 1201 C CA . ALA A 1 153 ? 8.926 -0.976 -3.583 1.00 98.25 153 ALA A CA 1
ATOM 1202 C C . ALA A 1 153 ? 8.742 -1.198 -2.078 1.00 98.25 153 ALA A C 1
ATOM 1204 O O . ALA A 1 153 ? 7.972 -2.064 -1.658 1.00 98.25 153 ALA A O 1
ATOM 1205 N N . GLN A 1 154 ? 9.450 -0.428 -1.252 1.00 97.88 154 GLN A N 1
ATOM 1206 C CA . GLN A 1 154 ? 9.327 -0.534 0.195 1.00 97.88 154 GLN A CA 1
ATOM 1207 C C . GLN A 1 154 ? 7.965 -0.027 0.669 1.00 97.88 154 GLN A C 1
ATOM 1209 O O . GLN A 1 154 ? 7.310 -0.709 1.455 1.00 97.88 154 GLN A O 1
ATOM 1214 N N . VAL A 1 155 ? 7.506 1.135 0.206 1.00 97.75 155 VAL A N 1
ATOM 1215 C CA . VAL A 1 155 ? 6.203 1.691 0.600 1.00 97.75 155 VAL A CA 1
ATOM 1216 C C . VAL A 1 155 ? 5.064 0.732 0.252 1.00 97.75 155 VAL A C 1
ATOM 1218 O O . VAL A 1 155 ? 4.250 0.446 1.126 1.00 97.75 155 VAL A O 1
ATOM 1221 N N . LEU A 1 156 ? 5.057 0.133 -0.944 1.00 98.25 156 LEU A N 1
ATOM 1222 C CA . LEU A 1 156 ? 4.036 -0.849 -1.332 1.00 98.25 156 LEU A CA 1
ATOM 1223 C C . LEU A 1 156 ? 4.001 -2.081 -0.413 1.00 98.25 156 LEU A C 1
ATOM 1225 O O . LEU A 1 156 ? 2.922 -2.604 -0.154 1.00 98.25 156 LEU A O 1
ATOM 1229 N N . ARG A 1 157 ? 5.140 -2.531 0.136 1.00 98.06 157 ARG A N 1
ATOM 1230 C CA . ARG A 1 157 ? 5.151 -3.604 1.156 1.00 98.06 157 ARG A CA 1
ATOM 1231 C C . ARG A 1 157 ? 4.534 -3.155 2.479 1.00 98.06 157 ARG A C 1
ATOM 1233 O O . ARG A 1 157 ? 3.874 -3.941 3.142 1.00 98.06 157 ARG A O 1
ATOM 1240 N N . SER A 1 158 ? 4.735 -1.900 2.884 1.00 97.31 158 SER A N 1
ATOM 1241 C CA . SER A 1 158 ? 4.038 -1.370 4.066 1.00 97.31 158 SER A CA 1
ATOM 1242 C C . SER A 1 158 ? 2.538 -1.217 3.829 1.00 97.31 158 SER A C 1
ATOM 1244 O O . SER A 1 158 ? 1.763 -1.503 4.734 1.00 97.31 158 SER A O 1
ATOM 1246 N N . LEU A 1 159 ? 2.127 -0.804 2.627 1.00 97.81 159 LEU A N 1
ATOM 1247 C CA . LEU A 1 159 ? 0.713 -0.709 2.261 1.00 97.81 159 LEU A CA 1
ATOM 1248 C C . LEU A 1 159 ? 0.044 -2.088 2.160 1.00 97.81 159 LEU A C 1
ATOM 1250 O O . LEU A 1 159 ? -1.135 -2.201 2.458 1.00 97.81 159 LEU A O 1
ATOM 1254 N N . GLU A 1 160 ? 0.783 -3.144 1.816 1.00 98.38 160 GLU A N 1
ATOM 1255 C CA . GLU A 1 160 ? 0.300 -4.529 1.933 1.00 98.38 160 GLU A CA 1
ATOM 1256 C C . GLU A 1 160 ? 0.016 -4.926 3.382 1.00 98.38 160 GLU A C 1
ATOM 1258 O O . GLU A 1 160 ? -1.001 -5.548 3.663 1.00 98.38 160 GLU A O 1
ATOM 1263 N N . HIS A 1 161 ? 0.873 -4.535 4.325 1.00 98.00 161 HIS A N 1
ATOM 1264 C CA . HIS A 1 161 ? 0.571 -4.766 5.736 1.00 98.00 161 HIS A CA 1
ATOM 1265 C C . HIS A 1 161 ? -0.650 -3.961 6.195 1.00 98.00 161 HIS A C 1
ATOM 1267 O O . HIS A 1 161 ? -1.502 -4.506 6.887 1.00 98.00 161 HIS A O 1
ATOM 1273 N N . LEU A 1 162 ? -0.779 -2.706 5.753 1.00 97.56 162 LEU A N 1
ATOM 1274 C CA . LEU A 1 162 ? -1.959 -1.879 6.018 1.00 97.56 162 LEU A CA 1
ATOM 1275 C C . LEU A 1 162 ? -3.250 -2.513 5.464 1.00 97.56 162 LEU A C 1
ATOM 1277 O O . LEU A 1 162 ? -4.269 -2.518 6.146 1.00 97.56 162 LEU A O 1
ATOM 1281 N N . GLU A 1 163 ? -3.203 -3.084 4.258 1.00 97.94 163 GLU A N 1
ATOM 1282 C CA . GLU A 1 163 ? -4.311 -3.846 3.663 1.00 97.94 163 GLU A CA 1
ATOM 1283 C C . GLU A 1 163 ? -4.663 -5.086 4.498 1.00 97.94 163 GLU A C 1
ATOM 1285 O O . GLU A 1 163 ? -5.839 -5.331 4.770 1.00 97.94 163 GLU A O 1
ATOM 1290 N N . GLY A 1 164 ? -3.660 -5.803 5.011 1.00 97.69 164 GLY A N 1
ATOM 1291 C CA . GLY A 1 164 ? -3.853 -6.901 5.959 1.00 97.69 164 GLY A CA 1
ATOM 1292 C C . GLY A 1 164 ? -4.570 -6.478 7.248 1.00 97.69 164 GLY A C 1
ATOM 1293 O O . GLY A 1 164 ? -5.523 -7.139 7.662 1.00 97.69 164 GLY A O 1
ATOM 1294 N N . GLU A 1 165 ? -4.169 -5.360 7.860 1.00 98.12 165 GLU A N 1
ATOM 1295 C CA . GLU A 1 165 ? -4.837 -4.823 9.057 1.00 98.12 165 GLU A CA 1
ATOM 1296 C C . GLU A 1 165 ? -6.270 -4.361 8.751 1.00 98.12 165 GLU A C 1
ATOM 1298 O O . GLU A 1 165 ? -7.191 -4.613 9.531 1.00 98.12 165 GLU A O 1
ATOM 1303 N N . PHE A 1 166 ? -6.503 -3.757 7.584 1.00 98.25 166 PHE A N 1
ATOM 1304 C CA . PHE A 1 166 ? -7.849 -3.387 7.154 1.00 98.25 166 PHE A CA 1
ATOM 1305 C C . PHE A 1 166 ? -8.752 -4.616 6.942 1.00 98.25 166 PHE A C 1
ATOM 1307 O O . PHE A 1 166 ? -9.909 -4.630 7.368 1.00 98.25 166 PHE A O 1
ATOM 1314 N N . ASN A 1 167 ? -8.217 -5.702 6.383 1.00 97.06 167 ASN A N 1
ATOM 1315 C CA . ASN A 1 167 ? -8.938 -6.971 6.284 1.00 97.06 167 ASN A CA 1
ATOM 1316 C C . ASN A 1 167 ? -9.274 -7.558 7.665 1.00 97.06 167 ASN A C 1
ATOM 1318 O O . ASN A 1 167 ? -10.354 -8.127 7.838 1.00 97.06 167 ASN A O 1
ATOM 1322 N N . LEU A 1 168 ? -8.412 -7.381 8.673 1.00 96.94 168 LEU A N 1
ATOM 1323 C CA . LEU A 1 168 ? -8.737 -7.758 10.053 1.00 96.94 168 LEU A CA 1
ATOM 1324 C C . LEU A 1 168 ? -9.896 -6.929 10.623 1.00 96.94 168 LEU A C 1
ATOM 1326 O O . LEU A 1 168 ? -10.728 -7.490 11.338 1.00 96.94 168 LEU A O 1
ATOM 1330 N N . LEU A 1 169 ? -10.012 -5.641 10.271 1.00 96.94 169 LEU A N 1
ATOM 1331 C CA . LEU A 1 169 ? -11.182 -4.823 10.629 1.00 96.94 169 LEU A CA 1
ATOM 1332 C C . LEU A 1 169 ? -12.466 -5.372 9.997 1.00 96.94 169 LEU A C 1
ATOM 1334 O O . LEU A 1 169 ? -13.480 -5.494 10.686 1.00 96.94 169 LEU A O 1
ATOM 1338 N N . ILE A 1 170 ? -12.421 -5.762 8.718 1.00 95.88 170 ILE A N 1
ATOM 1339 C CA . ILE A 1 170 ? -13.557 -6.399 8.030 1.00 95.88 170 ILE A CA 1
ATOM 1340 C C . ILE A 1 170 ? -13.960 -7.695 8.732 1.00 95.88 170 ILE A C 1
ATOM 1342 O O . ILE A 1 170 ? -15.141 -7.898 9.020 1.00 95.88 170 ILE A O 1
ATOM 1346 N N . VAL A 1 171 ? -12.994 -8.563 9.038 1.00 94.06 171 VAL A N 1
ATOM 1347 C CA . VAL A 1 171 ? -13.252 -9.844 9.712 1.00 94.06 171 VAL A CA 1
ATOM 1348 C C . VAL A 1 171 ? -13.817 -9.633 11.117 1.00 94.06 171 VAL A C 1
ATOM 1350 O O . VAL A 1 171 ? -14.745 -10.336 11.508 1.00 94.06 171 VAL A O 1
ATOM 1353 N N . ALA A 1 172 ? -13.301 -8.658 11.870 1.00 94.69 172 ALA A N 1
ATOM 1354 C CA . ALA A 1 172 ? -13.807 -8.337 13.202 1.00 94.69 172 ALA A CA 1
ATOM 1355 C C . ALA A 1 172 ? -15.246 -7.793 13.170 1.00 94.69 172 ALA A C 1
ATOM 1357 O O . ALA A 1 172 ? -16.011 -8.052 14.099 1.00 94.69 172 ALA A O 1
ATOM 1358 N N . ALA A 1 173 ? -15.614 -7.061 12.115 1.00 94.88 173 ALA A N 1
ATOM 1359 C CA . ALA A 1 173 ? -16.938 -6.469 11.943 1.00 94.88 173 ALA A CA 1
ATOM 1360 C C . ALA A 1 173 ? -17.998 -7.444 11.394 1.00 94.88 173 ALA A C 1
ATOM 1362 O O . ALA A 1 173 ? -19.178 -7.309 11.724 1.00 94.88 173 ALA A O 1
ATOM 1363 N N . LYS A 1 174 ? -17.598 -8.414 10.559 1.00 93.25 174 LYS A N 1
ATOM 1364 C CA . LYS A 1 174 ? -18.509 -9.373 9.910 1.00 93.25 174 LYS A CA 1
ATOM 1365 C C . LYS A 1 174 ? -18.981 -10.447 10.887 1.00 93.25 174 LYS A C 1
ATOM 1367 O O . LYS A 1 174 ? -18.168 -11.045 11.591 1.00 93.25 174 LYS A O 1
ATOM 1372 N N . ASP A 1 175 ? -20.270 -10.766 10.896 1.00 88.06 175 ASP A N 1
ATOM 1373 C CA . ASP A 1 175 ? -20.793 -11.918 11.639 1.00 88.06 175 ASP A CA 1
ATOM 1374 C C . ASP A 1 175 ? -20.096 -13.215 11.218 1.00 88.06 175 ASP A C 1
ATOM 1376 O O . ASP A 1 175 ? -19.928 -13.501 10.030 1.00 88.06 175 ASP A O 1
ATOM 1380 N N . TRP A 1 176 ? -19.637 -13.997 12.200 1.00 84.75 176 TRP A N 1
ATOM 1381 C CA . TRP A 1 176 ? -19.000 -15.273 11.901 1.00 84.75 176 TRP A CA 1
ATOM 1382 C C . TRP A 1 176 ? -20.069 -16.321 11.625 1.00 84.75 176 TRP A C 1
ATOM 1384 O O . TRP A 1 176 ? -20.853 -16.680 12.504 1.00 84.75 176 TRP A O 1
ATOM 1394 N N . VAL A 1 177 ? -20.052 -16.855 10.407 1.00 82.44 177 VAL A N 1
ATOM 1395 C CA . VAL A 1 177 ? -20.909 -17.967 10.005 1.00 82.44 177 VAL A CA 1
ATOM 1396 C C . VAL A 1 177 ? -20.060 -19.244 9.962 1.00 82.44 177 VAL A C 1
ATOM 1398 O O . VAL A 1 177 ? -19.143 -19.351 9.140 1.00 82.44 177 VAL A O 1
ATOM 1401 N N . PRO A 1 178 ? -20.328 -20.239 10.829 1.00 80.25 178 PRO A N 1
ATOM 1402 C CA . PRO A 1 178 ? -19.621 -21.513 10.794 1.00 80.25 178 PRO A CA 1
ATOM 1403 C C . PRO A 1 178 ? -19.692 -22.162 9.403 1.00 80.25 178 PRO A C 1
ATOM 1405 O O . PRO A 1 178 ? -20.760 -22.239 8.800 1.00 80.25 178 PRO A O 1
ATOM 1408 N N . ASN A 1 179 ? -18.561 -22.689 8.924 1.00 77.38 179 ASN A N 1
ATOM 1409 C CA . ASN A 1 179 ? -18.412 -23.402 7.644 1.00 77.38 179 ASN A CA 1
ATOM 1410 C C . ASN A 1 179 ? -18.534 -22.560 6.360 1.00 77.38 179 ASN A C 1
ATOM 1412 O O . ASN A 1 179 ? -18.566 -23.138 5.273 1.00 77.38 179 ASN A O 1
ATOM 1416 N N . GLU A 1 180 ? -18.532 -21.227 6.440 1.00 70.31 180 GLU A N 1
ATOM 1417 C CA . GLU A 1 180 ? -18.535 -20.375 5.240 1.00 70.31 180 GLU A CA 1
ATOM 1418 C C . GLU A 1 180 ? -17.261 -20.582 4.393 1.00 70.31 180 GLU A C 1
ATOM 1420 O O . GLU A 1 180 ? -17.340 -20.778 3.184 1.00 70.31 180 GLU A O 1
ATOM 1425 N N . ALA A 1 181 ? -16.092 -20.686 5.037 1.00 62.25 181 ALA A N 1
ATOM 1426 C CA . ALA A 1 181 ? -14.807 -20.907 4.361 1.00 62.25 181 ALA A CA 1
ATOM 1427 C C . ALA A 1 181 ? -14.659 -22.298 3.710 1.00 62.25 181 ALA A C 1
ATOM 1429 O O . ALA A 1 181 ? -13.857 -22.474 2.798 1.00 62.25 181 ALA A O 1
ATOM 1430 N N . VAL A 1 182 ? -15.420 -23.298 4.171 1.00 62.78 182 VAL A N 1
ATOM 1431 C CA . VAL A 1 182 ? -15.356 -24.674 3.642 1.00 62.78 182 VAL A CA 1
ATOM 1432 C C . VAL A 1 182 ? -16.187 -24.812 2.367 1.00 62.78 182 VAL A C 1
ATOM 1434 O O . VAL A 1 182 ? -15.949 -25.727 1.582 1.00 62.78 182 VAL A O 1
ATOM 1437 N N . ARG A 1 183 ? -17.148 -23.910 2.130 1.00 57.97 183 ARG A N 1
ATOM 1438 C CA . ARG A 1 183 ? -18.066 -24.054 0.999 1.00 57.97 183 ARG A CA 1
ATOM 1439 C C . ARG A 1 183 ? -17.437 -23.818 -0.363 1.00 57.97 183 ARG A C 1
ATOM 1441 O O . ARG A 1 183 ? -18.030 -24.295 -1.313 1.00 57.97 183 ARG A O 1
ATOM 1448 N N . GLY A 1 184 ? -16.262 -23.189 -0.473 1.00 53.19 184 GLY A N 1
ATOM 1449 C CA . GLY A 1 184 ? -15.438 -23.187 -1.696 1.00 53.19 184 GLY A CA 1
ATOM 1450 C C . GLY A 1 184 ? -16.100 -22.671 -2.985 1.00 53.19 184 GLY A C 1
ATOM 1451 O O . GLY A 1 184 ? -15.450 -22.634 -4.025 1.00 53.19 184 GLY A O 1
ATOM 1452 N N . GLU A 1 185 ? -17.364 -22.263 -2.934 1.00 52.84 185 GLU A N 1
ATOM 1453 C CA . GLU A 1 185 ? -18.135 -21.705 -4.033 1.00 52.84 185 GLU A CA 1
ATOM 1454 C C . GLU A 1 185 ? -17.829 -20.211 -4.079 1.00 52.84 185 GLU A C 1
ATOM 1456 O O . GLU A 1 185 ? -18.578 -19.358 -3.609 1.00 52.84 185 GLU A O 1
ATOM 1461 N N . ALA A 1 186 ? -16.624 -19.923 -4.570 1.00 53.72 186 ALA A N 1
ATOM 1462 C CA . ALA A 1 186 ? -16.244 -18.599 -5.011 1.00 53.72 186 ALA A CA 1
ATOM 1463 C C . ALA A 1 186 ? -17.195 -18.160 -6.140 1.00 53.72 186 ALA A C 1
ATOM 1465 O O . ALA A 1 186 ? -17.456 -18.917 -7.071 1.00 53.72 186 ALA A O 1
ATOM 1466 N N . ASP A 1 187 ? -17.677 -16.925 -6.038 1.00 53.31 187 ASP A N 1
ATOM 1467 C CA . ASP A 1 187 ? -18.262 -16.101 -7.105 1.00 53.31 187 ASP A CA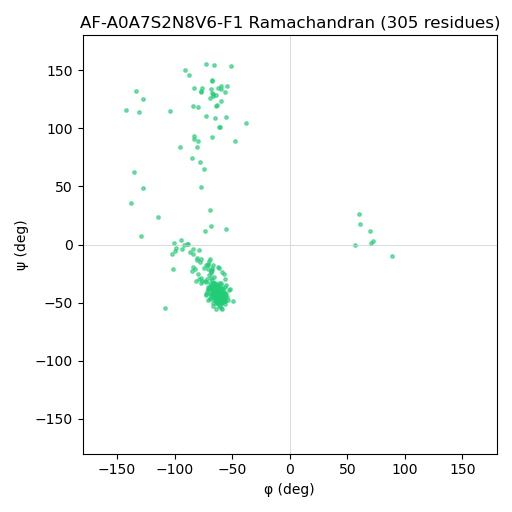 1
ATOM 1468 C C . ASP A 1 187 ? -19.761 -16.174 -7.417 1.00 53.31 187 ASP A C 1
ATOM 1470 O O . ASP A 1 187 ? -20.254 -15.252 -8.073 1.00 53.31 187 ASP A O 1
ATOM 1474 N N . GLU A 1 188 ? -20.546 -17.109 -6.879 1.00 57.09 188 GLU A N 1
ATOM 1475 C CA . GLU A 1 188 ? -22.003 -16.909 -6.889 1.00 57.09 188 GLU A CA 1
ATOM 1476 C C . GLU A 1 188 ? -22.400 -16.025 -5.708 1.00 57.09 188 GLU A C 1
ATOM 1478 O O . GLU A 1 188 ? -22.631 -16.482 -4.589 1.00 57.09 188 GLU A O 1
ATOM 1483 N N . VAL A 1 189 ? -22.422 -14.716 -5.986 1.00 54.72 189 VAL A N 1
ATOM 1484 C CA . VAL A 1 189 ? -22.987 -13.648 -5.157 1.00 54.72 189 VAL A CA 1
ATOM 1485 C C . VAL A 1 189 ? -24.382 -14.075 -4.699 1.00 54.72 189 VAL A C 1
ATOM 1487 O O . VAL A 1 189 ? -25.384 -13.817 -5.361 1.00 54.72 189 VAL A O 1
ATOM 1490 N N . MET A 1 190 ? -24.467 -14.757 -3.557 1.00 53.19 190 MET A N 1
ATOM 1491 C CA . MET A 1 190 ? -25.734 -14.950 -2.876 1.00 53.19 190 MET A CA 1
ATOM 1492 C C . MET A 1 190 ? -26.168 -13.575 -2.368 1.00 53.19 190 MET A C 1
ATOM 1494 O O . MET A 1 190 ? -25.813 -13.179 -1.259 1.00 53.19 190 MET A O 1
ATOM 1498 N N . GLU A 1 191 ? -26.966 -12.866 -3.172 1.00 57.69 191 GLU A N 1
ATOM 1499 C CA . GLU A 1 191 ? -27.642 -11.583 -2.887 1.00 57.69 191 GLU A CA 1
ATOM 1500 C C . GLU A 1 191 ? -28.545 -11.597 -1.625 1.00 57.69 191 GLU A C 1
ATOM 1502 O O . GLU A 1 191 ? -29.336 -10.687 -1.399 1.00 57.69 191 GLU A O 1
ATOM 1507 N N . GLY A 1 192 ? -28.439 -12.612 -0.766 1.00 60.84 192 GLY A N 1
ATOM 1508 C CA . GLY A 1 192 ? -29.203 -12.762 0.468 1.00 60.84 192 GLY A CA 1
ATOM 1509 C C . GLY A 1 192 ? -28.363 -13.048 1.711 1.00 60.84 192 GLY A C 1
ATOM 1510 O O . GLY A 1 192 ? -28.950 -13.332 2.756 1.00 60.84 192 GLY A O 1
ATOM 1511 N N . GLN A 1 193 ? -27.024 -13.002 1.646 1.00 61.12 193 GLN A N 1
ATOM 1512 C CA . GLN A 1 193 ? -26.237 -13.024 2.880 1.00 61.12 193 GLN A CA 1
ATOM 1513 C C . GLN A 1 193 ? -26.571 -11.777 3.697 1.00 61.12 193 GLN A C 1
ATOM 1515 O O . GLN A 1 193 ? -26.450 -10.644 3.239 1.00 61.12 193 GLN A O 1
ATOM 1520 N N . SER A 1 194 ? -27.069 -12.016 4.906 1.00 62.22 194 SER A N 1
ATOM 1521 C CA . SER A 1 194 ? -27.395 -10.977 5.866 1.00 62.22 194 SER A CA 1
ATOM 1522 C C . SER A 1 194 ? -26.152 -10.118 6.099 1.00 62.22 194 SER A C 1
ATOM 1524 O O . SER A 1 194 ? -25.201 -10.568 6.730 1.00 62.22 194 SER A O 1
ATOM 1526 N N . ASN A 1 195 ? -26.168 -8.876 5.611 1.00 65.75 195 ASN A N 1
ATOM 1527 C CA . ASN A 1 195 ? -25.183 -7.838 5.942 1.00 65.75 195 ASN A CA 1
ATOM 1528 C C . ASN A 1 195 ? -25.321 -7.378 7.409 1.00 65.75 195 ASN A C 1
ATOM 1530 O O . ASN A 1 195 ? -25.100 -6.208 7.717 1.00 65.75 195 ASN A O 1
ATOM 1534 N N . ALA A 1 196 ? -25.768 -8.264 8.305 1.00 72.00 196 ALA A N 1
ATOM 1535 C CA . ALA A 1 196 ? -25.866 -7.970 9.718 1.00 72.00 196 ALA A CA 1
ATOM 1536 C C . ALA A 1 196 ? -24.456 -7.786 10.284 1.00 72.00 196 ALA A C 1
ATOM 1538 O O . ALA A 1 196 ? -23.540 -8.574 10.040 1.00 72.00 196 ALA A O 1
ATOM 1539 N N . THR A 1 197 ? -24.293 -6.680 10.995 1.00 77.31 197 THR A N 1
ATOM 1540 C CA . THR A 1 197 ? -23.122 -6.369 11.798 1.00 77.31 197 THR A CA 1
ATOM 1541 C C . THR A 1 197 ? -23.320 -6.975 13.186 1.00 77.31 197 THR A C 1
ATOM 1543 O O . THR A 1 197 ? -24.422 -6.965 13.740 1.00 77.31 197 THR A O 1
ATOM 1546 N N . THR A 1 198 ? -22.235 -7.424 13.815 1.00 76.88 198 THR A N 1
ATOM 1547 C CA . THR A 1 198 ? -22.257 -8.049 15.162 1.00 76.88 198 THR A CA 1
ATOM 1548 C C . THR A 1 198 ? -22.490 -7.016 16.273 1.00 76.88 198 THR A C 1
ATOM 1550 O O . THR A 1 198 ? -22.237 -7.273 17.451 1.00 76.88 198 THR A O 1
ATOM 1553 N N . GLY A 1 199 ? -22.873 -5.789 15.914 1.00 90.94 199 GLY A N 1
ATOM 1554 C CA . GLY A 1 199 ? -22.826 -4.635 16.798 1.00 90.94 199 GLY A CA 1
ATOM 1555 C C . GLY A 1 199 ? -21.404 -4.130 17.072 1.00 90.94 199 GLY A C 1
ATOM 1556 O O . GLY A 1 199 ? -21.246 -3.233 17.898 1.00 90.94 199 GLY A O 1
ATOM 1557 N N . VAL A 1 200 ? -20.352 -4.710 16.467 1.00 94.31 200 VAL A N 1
ATOM 1558 C CA . VAL A 1 200 ? -18.942 -4.352 16.737 1.00 94.31 200 VAL A CA 1
ATOM 1559 C C . VAL A 1 200 ? -18.661 -2.914 16.315 1.00 94.31 200 VAL A C 1
ATOM 1561 O O . VAL A 1 200 ? -18.143 -2.137 17.119 1.00 94.31 200 VAL A O 1
ATOM 1564 N N . LEU A 1 201 ? -19.036 -2.550 15.085 1.00 95.38 201 LEU A N 1
ATOM 1565 C CA . LEU A 1 201 ? -18.820 -1.208 14.542 1.00 95.38 201 LEU A CA 1
ATOM 1566 C C . LEU A 1 201 ? -19.610 -0.172 15.343 1.00 95.38 201 LEU A C 1
ATOM 1568 O O . LEU A 1 201 ? -19.053 0.823 15.794 1.00 95.38 201 LEU A O 1
ATOM 1572 N N . GLU A 1 202 ? -20.875 -0.459 15.631 1.00 96.06 202 GLU A N 1
ATOM 1573 C CA . GLU A 1 202 ? -21.765 0.390 16.418 1.00 96.06 202 GLU A CA 1
ATOM 1574 C C . GLU A 1 202 ? -21.231 0.570 17.845 1.00 96.06 202 GLU A C 1
ATOM 1576 O O . GLU A 1 202 ? -21.220 1.676 18.392 1.00 96.06 202 GLU A O 1
ATOM 1581 N N . THR A 1 203 ? -20.723 -0.509 18.449 1.00 96.19 203 THR A N 1
ATOM 1582 C CA . THR A 1 203 ? -20.137 -0.475 19.793 1.00 96.19 203 THR A CA 1
ATOM 1583 C C . THR A 1 203 ? -18.861 0.359 19.826 1.00 96.19 203 THR A C 1
ATOM 1585 O O . THR A 1 203 ? -18.689 1.103 20.795 1.00 96.19 203 THR A O 1
ATOM 1588 N N . LEU A 1 204 ? -18.000 0.276 18.804 1.00 96.06 204 LEU A N 1
ATOM 1589 C CA . LEU A 1 204 ? -16.804 1.118 18.671 1.00 96.06 204 LEU A CA 1
ATOM 1590 C C . LEU A 1 204 ? -17.175 2.583 18.437 1.00 96.06 204 LEU A C 1
ATOM 1592 O O . LEU A 1 204 ? -16.743 3.443 19.200 1.00 96.06 204 LEU A O 1
ATOM 1596 N N . MET A 1 205 ? -18.020 2.868 17.446 1.00 97.31 205 MET A N 1
ATOM 1597 C CA . MET A 1 205 ? -18.391 4.237 17.071 1.00 97.31 205 MET A CA 1
ATOM 1598 C C . MET A 1 205 ? -19.230 4.951 18.137 1.00 97.31 205 MET A C 1
ATOM 1600 O O . MET A 1 205 ? -19.216 6.177 18.211 1.00 97.31 205 MET A O 1
ATOM 1604 N N . SER A 1 206 ? -19.905 4.212 19.025 1.00 96.88 206 SER A N 1
ATOM 1605 C CA . SER A 1 206 ? -20.579 4.792 20.197 1.00 96.88 206 SER A CA 1
ATOM 1606 C C . SER A 1 206 ? -19.618 5.343 21.265 1.00 96.88 206 SER A C 1
ATOM 1608 O O . SER A 1 206 ? -20.057 6.040 22.185 1.00 96.88 206 SER A O 1
ATOM 1610 N N . ARG A 1 207 ? -18.314 5.034 21.189 1.00 96.88 207 ARG A N 1
ATOM 1611 C CA . ARG A 1 207 ? -17.314 5.484 22.167 1.00 96.88 207 ARG A CA 1
ATOM 1612 C C . ARG A 1 207 ? -16.835 6.888 21.847 1.00 96.88 207 ARG A C 1
ATOM 1614 O O . ARG A 1 207 ? -16.442 7.188 20.726 1.00 96.88 207 ARG A O 1
ATOM 1621 N N . GLN A 1 208 ? -16.761 7.734 22.872 1.00 96.88 208 GLN A N 1
ATOM 1622 C CA . GLN A 1 208 ? -16.273 9.104 22.716 1.00 96.88 208 GLN A CA 1
ATOM 1623 C C . GLN A 1 208 ? -14.809 9.141 22.250 1.00 96.88 208 GLN A C 1
ATOM 1625 O O . GLN A 1 208 ? -14.455 10.008 21.457 1.00 96.88 208 GLN A O 1
ATOM 1630 N N . ALA A 1 209 ? -13.982 8.186 22.696 1.00 96.38 209 ALA A N 1
ATOM 1631 C CA . ALA A 1 209 ? -12.584 8.075 22.265 1.00 96.38 209 ALA A CA 1
ATOM 1632 C C . ALA A 1 209 ? -12.429 7.709 20.779 1.00 96.38 209 ALA A C 1
ATOM 1634 O O . ALA A 1 209 ? -11.371 7.930 20.206 1.00 96.38 209 ALA A O 1
ATOM 1635 N N . MET A 1 210 ? -13.474 7.195 20.126 1.00 96.88 210 MET A N 1
ATOM 1636 C CA . MET A 1 210 ? -13.398 6.817 18.715 1.00 96.88 210 MET A CA 1
ATOM 1637 C C . MET A 1 210 ? -13.303 8.032 17.785 1.00 96.88 210 MET A C 1
ATOM 1639 O O . MET A 1 210 ? -12.750 7.934 16.694 1.00 96.88 210 MET A O 1
ATOM 1643 N N . ARG A 1 211 ? -13.815 9.192 18.217 1.00 96.75 211 ARG A N 1
ATOM 1644 C CA . ARG A 1 211 ? -13.755 10.435 17.442 1.00 96.75 211 ARG A CA 1
ATOM 1645 C C . ARG A 1 211 ? -12.318 10.935 17.220 1.00 96.75 211 ARG A C 1
ATOM 1647 O O . ARG A 1 211 ? -11.970 11.099 16.055 1.00 96.75 211 ARG A O 1
ATOM 1654 N N . PRO A 1 212 ? -11.489 11.159 18.259 1.00 96.31 212 PRO A N 1
ATOM 1655 C CA . PRO A 1 212 ? -10.095 11.543 18.044 1.00 96.31 212 PRO A CA 1
ATOM 1656 C C . PRO A 1 212 ? -9.314 10.456 17.296 1.00 96.31 212 PRO A C 1
ATOM 1658 O O . PRO A 1 212 ? -8.586 10.792 16.375 1.00 96.31 212 PRO A O 1
ATOM 1661 N N . VAL A 1 213 ? -9.568 9.163 17.556 1.00 95.69 213 VAL A N 1
ATOM 1662 C CA . VAL A 1 213 ? -8.966 8.067 16.767 1.00 95.69 213 VAL A CA 1
ATOM 1663 C C . VAL A 1 213 ? -9.295 8.186 15.274 1.00 95.69 213 VAL A C 1
ATOM 1665 O O . VAL A 1 213 ? -8.414 7.996 14.440 1.00 95.69 213 VAL A O 1
ATOM 1668 N N . LYS A 1 214 ? -10.548 8.511 14.916 1.00 96.56 214 LYS A N 1
ATOM 1669 C CA . LYS A 1 214 ? -10.935 8.770 13.520 1.00 96.56 214 LYS A CA 1
ATOM 1670 C C . LYS A 1 214 ? -10.151 9.943 12.945 1.00 96.56 214 LYS A C 1
ATOM 1672 O O . LYS A 1 214 ? -9.597 9.820 11.858 1.00 96.56 214 LYS A O 1
ATOM 1677 N N . GLU A 1 215 ? -10.171 11.078 13.638 1.00 95.81 215 GLU A N 1
ATOM 1678 C CA . GLU A 1 215 ? -9.548 12.321 13.177 1.00 95.81 215 GLU A CA 1
ATOM 1679 C C . GLU A 1 215 ? -8.035 12.120 12.964 1.00 95.81 215 GLU A C 1
ATOM 1681 O O . GLU A 1 215 ? -7.540 12.386 11.869 1.00 95.81 215 GLU A O 1
ATOM 1686 N N . GLU A 1 216 ? -7.338 11.539 13.944 1.00 94.19 216 GLU A N 1
ATOM 1687 C CA . GLU A 1 216 ? -5.903 11.230 13.898 1.00 94.19 216 GLU A CA 1
ATOM 1688 C C . GLU A 1 216 ? -5.560 10.227 12.789 1.00 94.19 216 GLU A C 1
ATOM 1690 O O . GLU A 1 216 ? -4.680 10.496 11.969 1.00 94.19 216 GLU A O 1
ATOM 1695 N N . LEU A 1 217 ? -6.268 9.091 12.707 1.00 95.50 217 LEU A N 1
ATOM 1696 C CA . LEU A 1 217 ? -5.952 8.048 11.727 1.00 95.50 217 LEU A CA 1
ATOM 1697 C C . LEU A 1 217 ? -6.240 8.501 10.293 1.00 95.50 217 LEU A C 1
ATOM 1699 O O . LEU A 1 217 ? -5.433 8.247 9.402 1.00 95.50 217 LEU A O 1
ATOM 1703 N N . MET A 1 218 ? -7.368 9.178 10.054 1.00 97.12 218 MET A N 1
ATOM 1704 C CA . MET A 1 218 ? -7.714 9.675 8.718 1.00 97.12 218 MET A CA 1
ATOM 1705 C C . MET A 1 218 ? -6.757 10.778 8.267 1.00 97.12 218 MET A C 1
ATOM 1707 O O . MET A 1 218 ? -6.356 10.799 7.102 1.00 97.12 218 MET A O 1
ATOM 1711 N N . GLN A 1 219 ? -6.354 11.664 9.182 1.00 94.12 219 GLN A N 1
ATOM 1712 C CA . GLN A 1 219 ? -5.349 12.684 8.898 1.00 94.12 219 GLN A CA 1
ATOM 1713 C C . GLN A 1 219 ? -3.986 12.050 8.599 1.00 94.12 219 GLN A C 1
ATOM 1715 O O . GLN A 1 219 ? -3.366 12.399 7.596 1.00 94.12 219 GLN A O 1
ATOM 1720 N N . ALA A 1 220 ? -3.535 11.094 9.417 1.00 94.06 220 ALA A N 1
ATOM 1721 C CA . ALA A 1 220 ? -2.287 10.372 9.188 1.00 94.06 220 ALA A CA 1
ATOM 1722 C C . ALA A 1 220 ? -2.307 9.635 7.841 1.00 94.06 220 ALA A C 1
ATOM 1724 O O . ALA A 1 220 ? -1.373 9.765 7.055 1.00 94.06 220 ALA A O 1
ATOM 1725 N N . LEU A 1 221 ? -3.395 8.924 7.532 1.00 96.12 221 LEU A N 1
ATOM 1726 C CA . LEU A 1 221 ? -3.574 8.210 6.269 1.00 96.12 221 LEU A CA 1
ATOM 1727 C C . LEU A 1 221 ? -3.495 9.160 5.066 1.00 96.12 221 LEU A C 1
ATOM 1729 O O . LEU A 1 221 ? -2.742 8.891 4.131 1.00 96.12 221 LEU A O 1
ATOM 1733 N N . GLY A 1 222 ? -4.227 10.279 5.104 1.00 95.44 222 GLY A N 1
ATOM 1734 C CA . GLY A 1 222 ? -4.208 11.295 4.048 1.00 95.44 222 GLY A CA 1
ATOM 1735 C C . GLY A 1 222 ? -2.814 11.883 3.836 1.00 95.44 222 GLY A C 1
ATOM 1736 O O . GLY A 1 222 ? -2.271 11.784 2.737 1.00 95.44 222 GLY A O 1
ATOM 1737 N N . ASN A 1 223 ? -2.202 12.397 4.906 1.00 93.56 223 ASN A N 1
ATOM 1738 C CA . ASN A 1 223 ? -0.883 13.029 4.860 1.00 93.56 223 ASN A CA 1
ATOM 1739 C C . ASN A 1 223 ? 0.205 12.059 4.372 1.00 93.56 223 ASN A C 1
ATOM 1741 O O . ASN A 1 223 ? 1.028 12.408 3.529 1.00 93.56 223 ASN A O 1
ATOM 1745 N N . THR A 1 224 ? 0.221 10.824 4.882 1.00 94.56 224 THR A N 1
ATOM 1746 C CA . THR A 1 224 ? 1.213 9.811 4.502 1.00 94.56 224 THR A CA 1
ATOM 1747 C C . THR A 1 224 ? 1.099 9.429 3.027 1.00 94.56 224 THR A C 1
ATOM 1749 O O . THR A 1 224 ? 2.116 9.289 2.343 1.00 94.56 224 THR A O 1
ATOM 1752 N N . LEU A 1 225 ? -0.125 9.249 2.523 1.00 96.00 225 LEU A N 1
ATOM 1753 C CA . LEU A 1 225 ? -0.357 8.882 1.128 1.00 96.00 225 LEU A CA 1
ATOM 1754 C C . LEU A 1 225 ? -0.055 10.045 0.174 1.00 96.00 225 LEU A C 1
ATOM 1756 O O . LEU A 1 225 ? 0.557 9.819 -0.869 1.00 96.00 225 LEU A O 1
ATOM 1760 N N . GLU A 1 226 ? -0.411 11.274 0.546 1.00 94.31 226 GLU A N 1
ATOM 1761 C CA . GLU A 1 226 ? -0.081 12.487 -0.209 1.00 94.31 226 GLU A CA 1
ATOM 1762 C C . GLU A 1 226 ? 1.435 12.730 -0.263 1.00 94.31 226 GLU A C 1
ATOM 1764 O O . GLU A 1 226 ? 1.985 12.980 -1.340 1.00 94.31 226 GLU A O 1
ATOM 1769 N N . LEU A 1 227 ? 2.142 12.569 0.864 1.00 94.06 227 LEU A N 1
ATOM 1770 C CA . LEU A 1 227 ? 3.606 12.630 0.910 1.00 94.06 227 LEU A CA 1
ATOM 1771 C C . LEU A 1 227 ? 4.224 11.621 -0.056 1.00 94.06 227 LEU A C 1
ATOM 1773 O O . LEU A 1 227 ? 5.115 11.963 -0.837 1.00 94.06 227 LEU A O 1
ATOM 1777 N N . PHE A 1 228 ? 3.755 10.373 -0.003 1.00 95.75 228 PHE A N 1
ATOM 1778 C CA . PHE A 1 228 ? 4.256 9.320 -0.871 1.00 95.75 228 PHE A CA 1
ATOM 1779 C C . PHE A 1 228 ? 4.043 9.668 -2.347 1.00 95.75 228 PHE A C 1
ATOM 1781 O O . PHE A 1 228 ? 5.003 9.615 -3.115 1.00 95.75 228 PHE A O 1
ATOM 1788 N N . GLN A 1 229 ? 2.827 10.077 -2.727 1.00 95.69 229 GLN A N 1
ATOM 1789 C CA . GLN A 1 229 ? 2.495 10.500 -4.090 1.00 95.69 229 GLN A CA 1
ATOM 1790 C C . GLN A 1 229 ? 3.365 11.663 -4.568 1.00 95.69 229 GLN A C 1
ATOM 1792 O O . GLN A 1 229 ? 3.908 11.609 -5.672 1.00 95.69 229 GLN A O 1
ATOM 1797 N N . THR A 1 230 ? 3.543 12.684 -3.732 1.00 94.25 230 THR A N 1
ATOM 1798 C CA . THR A 1 230 ? 4.358 13.860 -4.060 1.00 94.25 230 THR A CA 1
ATOM 1799 C C . THR A 1 230 ? 5.810 13.453 -4.312 1.00 94.25 230 THR A C 1
ATOM 1801 O O . THR A 1 230 ? 6.413 13.841 -5.311 1.00 94.25 230 THR A O 1
ATOM 1804 N N . LEU A 1 231 ? 6.368 12.587 -3.457 1.00 94.38 231 LEU A N 1
ATOM 1805 C CA . LEU A 1 231 ? 7.757 12.142 -3.579 1.00 94.38 231 LEU A CA 1
ATOM 1806 C C . LEU A 1 231 ? 8.031 11.289 -4.815 1.00 94.38 231 LEU A C 1
ATOM 1808 O O . LEU A 1 231 ? 9.158 11.346 -5.315 1.00 94.38 231 LEU A O 1
ATOM 1812 N N . ILE A 1 232 ? 7.060 10.491 -5.270 1.00 95.50 232 ILE A N 1
ATOM 1813 C CA . ILE A 1 232 ? 7.198 9.680 -6.490 1.00 95.50 232 ILE A CA 1
ATOM 1814 C C . ILE A 1 232 ? 6.852 10.455 -7.766 1.00 95.50 232 ILE A C 1
ATOM 1816 O O . ILE A 1 232 ? 7.316 10.064 -8.833 1.00 95.50 232 ILE A O 1
ATOM 1820 N N . SER A 1 233 ? 6.064 11.531 -7.661 1.00 93.62 233 SER A N 1
ATOM 1821 C CA . SER A 1 233 ? 5.709 12.406 -8.792 1.00 93.62 233 SER A CA 1
ATOM 1822 C C . SER A 1 233 ? 6.769 13.469 -9.076 1.00 93.62 233 SER A C 1
ATOM 1824 O O . SER A 1 233 ? 6.699 14.139 -10.098 1.00 93.62 233 SER A O 1
ATOM 1826 N N . GLU A 1 234 ? 7.769 13.588 -8.194 1.00 87.31 234 GLU A N 1
ATOM 1827 C CA . GLU A 1 234 ? 8.856 14.575 -8.260 1.00 87.31 234 GLU A CA 1
ATOM 1828 C C . GLU A 1 234 ? 8.401 16.038 -8.199 1.00 87.31 234 GLU A C 1
ATOM 1830 O O . GLU A 1 234 ? 9.181 16.939 -8.519 1.00 87.31 234 GLU A O 1
ATOM 1835 N N . ASP A 1 235 ? 7.174 16.275 -7.743 1.00 84.75 235 ASP A N 1
ATOM 1836 C CA . ASP A 1 235 ? 6.676 17.615 -7.479 1.00 84.75 235 ASP A CA 1
ATOM 1837 C C . ASP A 1 235 ? 7.431 18.226 -6.286 1.00 84.75 235 ASP A C 1
ATOM 1839 O O . ASP A 1 235 ? 7.769 17.541 -5.312 1.00 84.75 235 ASP A O 1
ATOM 1843 N N . ASP A 1 236 ? 7.729 19.528 -6.368 1.00 81.88 236 ASP A N 1
ATOM 1844 C CA . ASP A 1 236 ? 8.436 20.263 -5.315 1.00 81.88 236 ASP A CA 1
ATOM 1845 C C . ASP A 1 236 ? 7.623 20.227 -4.011 1.00 81.88 236 ASP A C 1
ATOM 1847 O O . ASP A 1 236 ? 6.674 20.991 -3.814 1.00 81.88 236 ASP A O 1
ATOM 1851 N N . CYS A 1 237 ? 8.019 19.350 -3.091 1.00 78.50 237 CYS A N 1
ATOM 1852 C CA . CYS A 1 237 ? 7.351 19.181 -1.810 1.00 78.50 237 CYS A CA 1
ATOM 1853 C C . CYS A 1 237 ? 7.798 20.290 -0.841 1.00 78.50 237 CYS A C 1
ATOM 1855 O O . CYS A 1 237 ? 8.792 20.157 -0.127 1.00 78.50 237 CYS A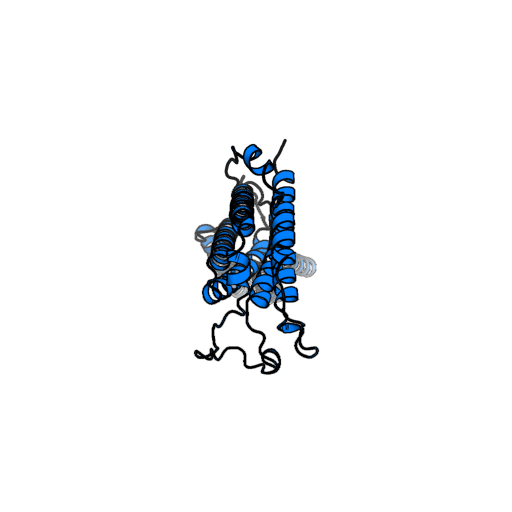 O 1
ATOM 1857 N N . LYS A 1 238 ? 7.090 21.424 -0.854 1.00 79.12 238 LYS A N 1
ATOM 1858 C CA . LYS A 1 238 ? 7.416 22.594 -0.015 1.00 79.12 238 LYS A CA 1
ATOM 1859 C C . LYS A 1 238 ? 6.972 22.448 1.445 1.00 79.12 238 LYS A C 1
ATOM 1861 O O . LYS A 1 238 ? 7.500 23.156 2.295 1.00 79.12 238 LYS A O 1
ATOM 1866 N N . ASP A 1 239 ? 6.096 21.486 1.742 1.00 81.06 239 ASP A N 1
ATOM 1867 C CA . ASP A 1 239 ? 5.402 21.381 3.034 1.00 81.06 239 ASP A CA 1
ATOM 1868 C C . ASP A 1 239 ? 5.777 20.125 3.855 1.00 81.06 239 ASP A C 1
ATOM 1870 O O . ASP A 1 239 ? 5.030 19.686 4.730 1.00 81.06 239 ASP A O 1
ATOM 1874 N N . ILE A 1 240 ? 6.961 19.540 3.620 1.00 79.25 240 ILE A N 1
ATOM 1875 C CA . ILE A 1 240 ? 7.412 18.306 4.305 1.00 79.25 240 ILE A CA 1
ATOM 1876 C C . ILE A 1 240 ? 7.491 18.475 5.830 1.00 79.25 240 ILE A C 1
ATOM 1878 O O . ILE A 1 240 ? 7.194 17.534 6.569 1.00 79.25 240 ILE A O 1
ATOM 1882 N N . GLU A 1 241 ? 7.869 19.661 6.322 1.00 77.06 241 GLU A N 1
ATOM 1883 C CA . GLU A 1 241 ? 8.007 19.909 7.764 1.00 77.06 241 GLU A CA 1
ATOM 1884 C C . GLU A 1 241 ? 6.690 19.731 8.527 1.00 77.06 241 GLU A C 1
ATOM 1886 O O . GLU A 1 241 ? 6.708 19.235 9.655 1.00 77.06 241 GLU A O 1
ATOM 1891 N N . TYR A 1 242 ? 5.550 20.056 7.909 1.00 73.94 242 TYR A N 1
ATOM 1892 C CA . TYR A 1 242 ? 4.238 19.906 8.540 1.00 73.94 242 TYR A CA 1
ATOM 1893 C C . TYR A 1 242 ? 3.853 18.429 8.724 1.00 73.94 242 TYR A C 1
ATOM 1895 O O . TYR A 1 242 ? 3.254 18.055 9.730 1.00 73.94 242 TYR A O 1
ATOM 1903 N N . MET A 1 243 ? 4.274 17.560 7.800 1.00 71.25 243 MET A N 1
ATOM 1904 C CA . MET A 1 243 ? 3.913 16.138 7.802 1.00 71.25 243 MET A CA 1
ATOM 1905 C C . MET A 1 243 ? 4.684 15.297 8.831 1.00 71.25 243 MET A C 1
ATOM 1907 O O . MET A 1 243 ? 4.300 14.164 9.114 1.00 71.25 243 MET A O 1
ATOM 1911 N N . ARG A 1 244 ? 5.754 15.834 9.435 1.00 71.38 244 ARG A N 1
ATOM 1912 C CA . ARG A 1 244 ? 6.542 15.135 10.467 1.00 71.38 244 ARG A CA 1
ATOM 1913 C C . ARG A 1 244 ? 5.833 15.070 11.831 1.00 71.38 244 ARG A C 1
ATOM 1915 O O . ARG A 1 244 ? 6.201 14.237 12.653 1.00 71.38 244 ARG A O 1
ATOM 1922 N N . ALA A 1 245 ? 4.858 15.941 12.095 1.00 60.94 245 ALA A N 1
ATOM 1923 C CA . ALA A 1 245 ? 4.381 16.217 13.453 1.00 60.94 245 ALA A CA 1
ATOM 1924 C C . ALA A 1 245 ? 3.228 15.322 13.969 1.00 60.94 245 ALA A C 1
ATOM 1926 O O . ALA A 1 245 ? 2.794 15.527 15.096 1.00 60.94 245 ALA A O 1
ATOM 1927 N N . SER A 1 246 ? 2.718 14.353 13.196 1.00 63.31 246 SER A N 1
ATOM 1928 C CA . SER A 1 246 ? 1.408 13.724 13.471 1.00 63.31 246 SER A CA 1
ATOM 1929 C C . SER A 1 246 ? 1.375 12.192 13.347 1.00 63.31 246 SER A C 1
ATOM 1931 O O . SER A 1 246 ? 0.670 11.676 12.480 1.00 63.31 246 SER A O 1
ATOM 1933 N N . MET A 1 247 ? 2.137 11.441 14.149 1.00 67.25 247 MET A N 1
ATOM 1934 C CA . MET A 1 247 ? 2.186 9.972 13.993 1.00 67.25 247 MET A CA 1
ATOM 1935 C C . MET A 1 247 ? 2.163 9.176 15.303 1.00 67.25 247 MET A C 1
ATOM 1937 O O . MET A 1 247 ? 2.850 8.162 15.394 1.00 67.25 247 MET A O 1
ATOM 1941 N N . GLU A 1 248 ? 1.427 9.655 16.305 1.00 78.50 248 GLU A N 1
ATOM 1942 C CA . GLU A 1 248 ? 1.083 8.850 17.482 1.00 78.50 248 GLU A CA 1
ATOM 1943 C C . GLU A 1 248 ? -0.439 8.898 17.692 1.00 78.50 248 GLU A C 1
ATOM 1945 O O . GLU A 1 248 ? -1.013 9.985 17.780 1.00 78.50 248 GLU A O 1
ATOM 1950 N N . LEU A 1 249 ? -1.097 7.734 17.755 1.00 81.75 249 LEU A N 1
ATOM 1951 C CA . LEU A 1 249 ? -2.526 7.600 18.058 1.00 81.75 249 LEU A CA 1
ATOM 1952 C C . LEU A 1 249 ? -2.747 7.756 19.570 1.00 81.75 249 LEU A C 1
ATOM 1954 O O . LEU A 1 249 ? -3.026 6.792 20.294 1.00 81.75 249 LEU A O 1
ATOM 1958 N N . GLU A 1 250 ? -2.584 8.980 20.071 1.00 88.75 250 GLU A N 1
ATOM 1959 C CA . GLU A 1 250 ? -2.645 9.304 21.502 1.00 88.75 250 GLU A CA 1
ATOM 1960 C C . GLU A 1 250 ? -3.978 8.882 22.147 1.00 88.75 250 GLU A C 1
ATOM 1962 O O . GLU A 1 250 ? -4.034 8.592 23.345 1.00 88.75 250 GLU A O 1
ATOM 1967 N N . ALA A 1 251 ? -5.050 8.780 21.355 1.00 89.44 251 ALA A N 1
ATOM 1968 C CA . ALA A 1 251 ? -6.378 8.399 21.820 1.00 89.44 251 ALA A CA 1
ATOM 1969 C C . ALA A 1 251 ? -6.611 6.880 22.004 1.00 89.44 251 ALA A C 1
ATOM 1971 O O . ALA A 1 251 ? -7.618 6.484 22.607 1.00 89.44 251 ALA A O 1
ATOM 1972 N N . ALA A 1 252 ? -5.715 6.002 21.529 1.00 88.38 252 ALA A N 1
ATOM 1973 C CA . ALA A 1 252 ? -5.901 4.543 21.614 1.00 88.38 252 ALA A CA 1
ATOM 1974 C C . ALA A 1 252 ? -6.044 4.008 23.060 1.00 88.38 252 ALA A C 1
ATOM 1976 O O . ALA A 1 252 ? -6.963 3.222 23.330 1.00 88.38 252 ALA A O 1
ATOM 1977 N N . PRO A 1 253 ? -5.205 4.430 24.031 1.00 93.06 253 PRO A N 1
ATOM 1978 C CA . PRO A 1 253 ? -5.309 3.973 25.418 1.00 93.06 253 PRO A CA 1
ATOM 1979 C C . PRO A 1 253 ? -6.658 4.308 26.069 1.00 93.06 253 PRO A C 1
ATOM 1981 O O . PRO A 1 253 ? -7.219 3.494 26.812 1.00 93.06 253 PRO A O 1
ATOM 1984 N N . ASP A 1 254 ? -7.214 5.481 25.760 1.00 93.50 254 ASP A N 1
ATOM 1985 C CA . ASP A 1 254 ? -8.527 5.896 26.254 1.00 93.50 254 ASP A CA 1
ATOM 1986 C C . ASP A 1 254 ? -9.654 5.054 25.652 1.00 93.50 254 ASP A C 1
ATOM 1988 O O . ASP A 1 254 ? -10.618 4.720 26.354 1.00 93.50 254 ASP A O 1
ATOM 1992 N N . LEU A 1 255 ? -9.518 4.633 24.391 1.00 91.00 255 LEU A N 1
ATOM 1993 C CA . LEU A 1 255 ? -10.452 3.703 23.762 1.00 91.00 255 LEU A CA 1
ATOM 1994 C C . LEU A 1 255 ? -10.452 2.345 24.479 1.00 91.00 255 LEU A C 1
ATOM 1996 O O . LEU A 1 255 ? -11.521 1.870 24.870 1.00 91.00 255 LEU A O 1
ATOM 2000 N N . TYR A 1 256 ? -9.284 1.754 24.759 1.00 91.62 256 TYR A N 1
ATOM 2001 C CA . TYR A 1 256 ? -9.205 0.514 25.547 1.00 91.62 256 TYR A CA 1
ATOM 2002 C C . TYR A 1 256 ? -9.840 0.664 26.926 1.00 91.62 256 TYR A C 1
ATOM 2004 O O . TYR A 1 256 ? -10.590 -0.211 27.368 1.00 91.62 256 TYR A O 1
ATOM 2012 N N . LYS A 1 257 ? -9.580 1.784 27.608 1.00 94.38 257 LYS A N 1
ATOM 2013 C CA . LYS A 1 257 ? -10.166 2.068 28.919 1.00 94.38 257 LYS A CA 1
ATOM 2014 C C . LYS A 1 257 ? -11.694 2.091 28.847 1.00 94.38 257 LY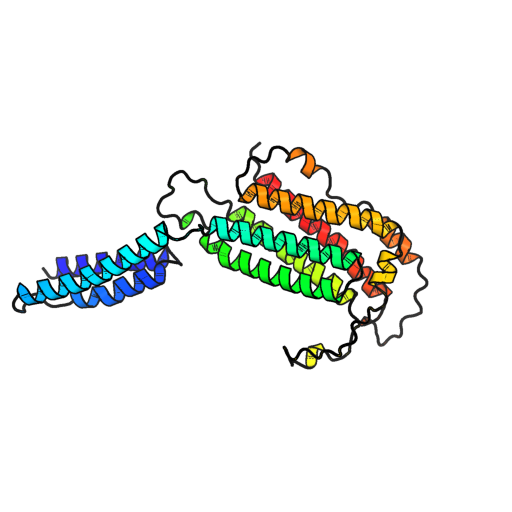S A C 1
ATOM 2016 O O . LYS A 1 257 ? -12.343 1.442 29.667 1.00 94.38 257 LYS A O 1
ATOM 2021 N N . GLN A 1 258 ? -12.270 2.757 27.845 1.00 93.25 258 GLN A N 1
ATOM 2022 C CA . GLN A 1 258 ? -13.721 2.794 27.633 1.00 93.25 258 GLN A CA 1
ATOM 2023 C C . GLN A 1 258 ? -14.301 1.413 27.292 1.00 93.25 258 GLN A C 1
ATOM 2025 O O . GLN A 1 258 ? -15.360 1.054 27.807 1.00 93.25 258 GLN A O 1
ATOM 2030 N N . LEU A 1 259 ? -13.604 0.615 26.480 1.00 93.00 259 LEU A N 1
ATOM 2031 C CA . LEU A 1 259 ? -14.038 -0.737 26.112 1.00 93.00 259 LEU A CA 1
ATOM 2032 C C . LEU A 1 259 ? -13.910 -1.742 27.263 1.00 93.00 259 LEU A C 1
ATOM 2034 O O . LEU A 1 259 ? -14.704 -2.677 27.352 1.00 93.00 259 LEU A O 1
ATOM 2038 N N . SER A 1 260 ? -12.949 -1.549 28.167 1.00 92.50 260 SER A N 1
ATOM 2039 C CA . SER A 1 260 ? -12.760 -2.403 29.346 1.00 92.50 260 SER A CA 1
ATOM 2040 C C . SER A 1 260 ? -13.887 -2.267 30.378 1.00 92.50 260 SER A C 1
ATOM 2042 O O . SER A 1 260 ? -14.139 -3.201 31.135 1.00 92.50 260 SER A O 1
ATOM 2044 N N . GLY A 1 261 ? -14.588 -1.127 30.384 1.00 92.12 261 GLY A N 1
ATOM 2045 C CA . GLY A 1 261 ? -15.723 -0.863 31.270 1.00 92.12 261 GLY A CA 1
ATOM 2046 C C . GLY A 1 261 ? -17.038 -1.509 30.824 1.00 92.12 261 GLY A C 1
ATOM 2047 O O . GLY A 1 261 ? -18.036 -1.409 31.537 1.00 92.12 261 GLY A O 1
ATOM 2048 N N . LEU A 1 262 ? -17.068 -2.152 29.654 1.00 92.38 262 LEU A N 1
ATOM 2049 C CA . LEU A 1 262 ? -18.267 -2.808 29.152 1.00 92.38 262 LEU A CA 1
ATOM 2050 C C . LEU A 1 262 ? -18.506 -4.138 29.863 1.00 92.38 262 LEU A C 1
ATOM 2052 O O . LEU A 1 262 ? -17.615 -4.977 29.993 1.00 92.38 262 LEU A O 1
ATOM 2056 N N . ASN A 1 263 ? -19.746 -4.334 30.307 1.00 90.88 263 ASN A N 1
ATOM 2057 C CA . ASN A 1 263 ? -20.177 -5.590 30.897 1.00 90.88 263 ASN A CA 1
ATOM 2058 C C . ASN A 1 263 ? -20.500 -6.585 29.777 1.00 90.88 263 ASN A C 1
ATOM 2060 O O . ASN A 1 263 ? -21.646 -6.700 29.344 1.00 90.88 263 ASN A O 1
ATOM 2064 N N . TYR A 1 264 ? -19.470 -7.262 29.273 1.00 86.06 264 TYR A N 1
ATOM 2065 C CA . TYR A 1 264 ? -19.650 -8.372 28.348 1.00 86.06 264 TYR A CA 1
ATOM 2066 C C . TYR A 1 264 ? -20.266 -9.538 29.120 1.00 86.06 264 TYR A C 1
ATOM 2068 O O . TYR A 1 264 ? -19.738 -9.953 30.155 1.00 86.06 264 TYR A O 1
ATOM 2076 N N . GLY A 1 265 ? -21.392 -10.061 28.632 1.00 86.12 265 GLY A N 1
ATOM 2077 C CA . GLY A 1 265 ? -21.938 -11.316 29.139 1.00 86.12 265 GLY A CA 1
ATOM 2078 C C . GLY A 1 265 ? -20.858 -12.402 29.154 1.00 86.12 265 GLY A C 1
ATOM 2079 O O . GLY A 1 265 ? -19.884 -12.343 28.403 1.00 86.12 265 GLY A O 1
ATOM 2080 N N . ARG A 1 266 ? -20.993 -13.389 30.045 1.00 84.44 266 ARG A N 1
ATOM 2081 C CA . ARG A 1 266 ? -20.028 -14.490 30.109 1.00 84.44 266 ARG A CA 1
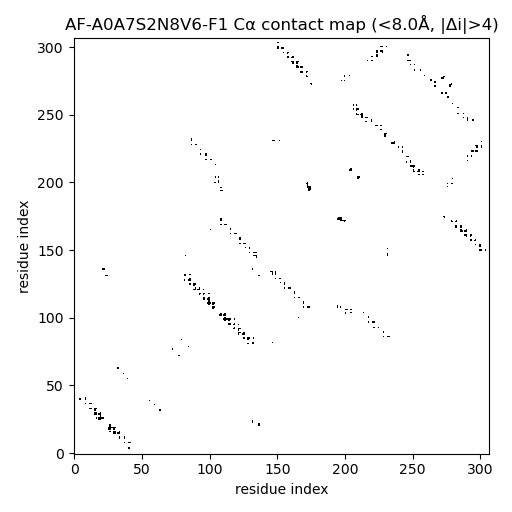ATOM 2082 C C . ARG A 1 266 ? -20.024 -15.202 28.746 1.00 84.44 266 ARG A C 1
ATOM 2084 O O . ARG A 1 266 ? -21.100 -15.637 28.342 1.00 84.44 266 ARG A O 1
ATOM 2091 N N . PRO A 1 267 ? -18.873 -15.329 28.064 1.00 81.19 267 PRO A N 1
ATOM 2092 C CA . PRO A 1 267 ? -18.838 -15.965 26.755 1.00 81.19 267 PRO A CA 1
ATOM 2093 C C . PRO A 1 267 ? -19.292 -17.420 26.883 1.00 81.19 267 PRO A C 1
ATOM 2095 O O . PRO A 1 267 ? -18.873 -18.133 27.807 1.00 81.19 267 PRO A O 1
ATOM 2098 N N . GLU A 1 268 ? -20.159 -17.856 25.974 1.00 82.25 268 GLU A N 1
ATOM 2099 C CA . GLU A 1 268 ? -20.451 -19.275 25.806 1.00 82.25 268 GLU A CA 1
ATOM 2100 C C . GLU A 1 268 ? -19.191 -19.956 25.260 1.00 82.25 268 GLU A C 1
ATOM 2102 O O . GLU A 1 268 ? -18.535 -19.455 24.348 1.00 82.25 268 GLU A O 1
ATOM 2107 N N . ARG A 1 269 ? -18.786 -21.068 25.886 1.00 74.50 269 ARG A N 1
ATOM 2108 C CA . ARG A 1 269 ? -17.457 -21.678 25.682 1.00 74.50 269 ARG A CA 1
ATOM 2109 C C . ARG A 1 269 ? -17.186 -22.126 24.244 1.00 74.50 269 ARG A C 1
ATOM 2111 O O . ARG A 1 269 ? -16.018 -22.267 23.890 1.00 74.50 269 ARG A O 1
ATOM 2118 N N . ASP A 1 270 ? -18.234 -22.314 23.451 1.00 79.38 270 ASP A N 1
ATOM 2119 C CA . ASP A 1 270 ? -18.146 -22.923 22.128 1.00 79.38 270 ASP A CA 1
ATOM 2120 C C . ASP A 1 270 ? -18.130 -21.885 20.984 1.00 79.38 270 ASP A C 1
ATOM 2122 O O . ASP A 1 270 ? -17.912 -22.258 19.834 1.00 79.38 270 ASP A O 1
ATOM 2126 N N . GLU A 1 271 ? -18.258 -20.580 21.277 1.00 78.75 271 GLU A N 1
ATOM 2127 C CA . GLU A 1 271 ? -18.343 -19.512 20.261 1.00 78.75 271 GLU A CA 1
ATOM 2128 C C . GLU A 1 271 ? -17.331 -18.367 20.465 1.00 78.75 271 GLU A C 1
ATOM 2130 O O . GLU A 1 271 ? -17.659 -17.182 20.400 1.00 78.75 271 GLU A O 1
ATOM 2135 N N . LEU A 1 272 ? -16.053 -18.702 20.672 1.00 81.25 272 LEU A N 1
ATOM 2136 C CA . LEU A 1 272 ? -14.974 -17.705 20.804 1.00 81.25 272 LEU A CA 1
ATOM 2137 C C . LEU A 1 272 ? -14.873 -16.743 19.605 1.00 81.25 272 LEU A C 1
ATOM 2139 O O . LEU A 1 272 ? -14.467 -15.596 19.772 1.00 81.25 272 LEU A O 1
ATOM 2143 N N . THR A 1 273 ? -15.249 -17.180 18.399 1.00 83.19 273 THR A N 1
ATOM 2144 C CA . THR A 1 273 ? -15.231 -16.349 17.183 1.00 83.19 273 THR A CA 1
ATOM 2145 C C . THR A 1 273 ? -16.339 -15.296 17.144 1.00 83.19 273 THR A C 1
ATOM 2147 O O . THR A 1 273 ? -16.209 -14.329 16.391 1.00 83.19 273 THR A O 1
ATOM 2150 N N . ASN A 1 274 ? -17.389 -15.447 17.957 1.00 84.88 274 ASN A N 1
ATOM 2151 C CA . ASN A 1 274 ? -18.472 -14.475 18.136 1.00 84.88 274 ASN A CA 1
ATOM 2152 C C . ASN A 1 274 ? -18.314 -13.638 19.412 1.00 84.88 274 ASN A C 1
ATOM 2154 O O . ASN A 1 274 ? -19.155 -12.784 19.690 1.00 84.88 274 ASN A O 1
ATOM 2158 N N . ASP A 1 275 ? -17.242 -13.840 20.186 1.00 91.94 275 ASP A N 1
ATOM 2159 C CA . ASP A 1 275 ? -16.999 -13.037 21.380 1.00 91.94 275 ASP A CA 1
ATOM 2160 C C . ASP A 1 275 ? -16.752 -11.570 20.988 1.00 91.94 275 ASP A C 1
ATOM 2162 O O . ASP A 1 275 ? -15.707 -11.201 20.438 1.00 91.94 275 ASP A O 1
ATOM 2166 N N . LEU A 1 276 ? -17.731 -10.721 21.312 1.00 92.12 276 LEU A N 1
ATOM 2167 C CA . LEU A 1 276 ? -17.694 -9.280 21.083 1.00 92.12 276 LEU A CA 1
ATOM 2168 C C . LEU A 1 276 ? -16.426 -8.651 21.671 1.00 92.12 276 LEU A C 1
ATOM 2170 O O . LEU A 1 276 ? -15.817 -7.790 21.040 1.00 92.12 276 LEU A O 1
ATOM 2174 N N . ARG A 1 277 ? -15.977 -9.096 22.851 1.00 92.94 277 ARG A N 1
ATOM 2175 C CA . ARG A 1 277 ? -14.772 -8.556 23.492 1.00 92.94 277 ARG A CA 1
ATOM 2176 C C . ARG A 1 277 ? -13.520 -8.871 22.678 1.00 92.94 277 ARG A C 1
ATOM 2178 O O . ARG A 1 277 ? -12.660 -8.001 22.517 1.00 92.94 277 ARG A O 1
ATOM 2185 N N . ALA A 1 278 ? -13.409 -10.100 22.180 1.00 93.06 278 ALA A N 1
ATOM 2186 C CA . ALA A 1 278 ? -12.283 -10.515 21.351 1.00 93.06 278 ALA A CA 1
ATOM 2187 C C . ALA A 1 278 ? -12.253 -9.717 20.039 1.00 93.06 278 ALA A C 1
ATOM 2189 O O . ALA A 1 278 ? -11.216 -9.161 19.688 1.00 93.06 278 ALA A O 1
ATOM 2190 N N . ARG A 1 279 ? -13.403 -9.568 19.373 1.00 94.06 279 ARG A N 1
ATOM 2191 C CA . ARG A 1 279 ? -13.547 -8.795 18.127 1.00 94.06 279 ARG A CA 1
ATOM 2192 C C . ARG A 1 279 ? -13.217 -7.317 18.293 1.00 94.06 279 ARG A C 1
ATOM 2194 O O . ARG A 1 279 ? -12.461 -6.775 17.496 1.00 94.06 279 ARG A O 1
ATOM 2201 N N . LEU A 1 280 ? -13.711 -6.682 19.357 1.00 95.06 280 LEU A N 1
ATOM 2202 C CA . LEU A 1 280 ? -13.361 -5.297 19.685 1.00 95.06 280 LEU A CA 1
ATOM 2203 C C . LEU A 1 280 ? -11.857 -5.147 19.926 1.00 95.06 280 LEU A C 1
ATOM 2205 O O . LEU A 1 280 ? -11.256 -4.186 19.460 1.00 95.06 280 LEU A O 1
ATOM 2209 N N . THR A 1 281 ? -11.236 -6.114 20.605 1.00 94.88 281 THR A N 1
ATOM 2210 C CA . THR A 1 281 ? -9.783 -6.111 20.831 1.00 94.88 281 THR A CA 1
ATOM 2211 C C . THR A 1 281 ? -9.014 -6.240 19.516 1.00 94.88 281 THR A C 1
ATOM 2213 O O . THR A 1 281 ? -8.066 -5.493 19.298 1.00 94.88 281 THR A O 1
ATOM 2216 N N . ILE A 1 282 ? -9.436 -7.145 18.624 1.00 95.06 282 ILE A N 1
ATOM 2217 C CA . ILE A 1 282 ? -8.850 -7.293 17.283 1.00 95.06 282 ILE A CA 1
ATOM 2218 C C . ILE A 1 282 ? -8.980 -5.983 16.506 1.00 95.06 282 ILE A C 1
ATOM 2220 O O . ILE A 1 282 ? -7.998 -5.524 15.933 1.00 95.06 282 ILE A O 1
ATOM 2224 N N . ALA A 1 283 ? -10.157 -5.356 16.530 1.00 96.19 283 ALA A N 1
ATOM 2225 C CA . ALA A 1 283 ? -10.400 -4.122 15.801 1.00 96.19 283 ALA A CA 1
ATOM 2226 C C . ALA A 1 283 ? -9.522 -2.966 16.302 1.00 96.19 283 ALA A C 1
ATOM 2228 O O . ALA A 1 283 ? -8.869 -2.306 15.501 1.00 96.19 283 ALA A O 1
ATOM 2229 N N . VAL A 1 284 ? -9.437 -2.749 17.620 1.00 96.06 284 VAL A N 1
ATOM 2230 C CA . VAL A 1 284 ? -8.549 -1.710 18.171 1.00 96.06 284 VAL A CA 1
ATOM 2231 C C . VAL A 1 284 ? -7.091 -2.012 17.841 1.00 96.06 284 VAL A C 1
ATOM 2233 O O . VAL A 1 284 ? -6.362 -1.113 17.429 1.00 96.06 284 VAL A O 1
ATOM 2236 N N . ARG A 1 285 ? -6.670 -3.279 17.937 1.00 96.38 285 ARG A N 1
ATOM 2237 C CA . ARG A 1 285 ? -5.294 -3.655 17.615 1.00 96.38 285 ARG A CA 1
ATOM 2238 C C . ARG A 1 285 ? -4.954 -3.436 16.140 1.00 96.38 285 ARG A C 1
ATOM 2240 O O . ARG A 1 285 ? -3.855 -2.981 15.840 1.00 96.38 285 ARG A O 1
ATOM 2247 N N . ALA A 1 286 ? -5.894 -3.719 15.244 1.00 96.94 286 ALA A N 1
ATOM 2248 C CA . ALA A 1 286 ? -5.738 -3.470 13.818 1.00 96.94 286 ALA A CA 1
ATOM 2249 C C . ALA A 1 286 ? -5.623 -1.968 13.505 1.00 96.94 286 ALA A C 1
ATOM 2251 O O . ALA A 1 286 ? -4.843 -1.585 12.636 1.00 96.94 286 ALA A O 1
ATOM 2252 N N . LEU A 1 287 ? -6.326 -1.096 14.240 1.00 96.56 287 LEU A N 1
ATOM 2253 C CA . LEU A 1 287 ? -6.170 0.361 14.111 1.00 96.56 287 LEU A CA 1
ATOM 2254 C C . LEU A 1 287 ? -4.781 0.836 14.566 1.00 96.56 287 LEU A C 1
ATOM 2256 O O . LEU A 1 287 ? -4.138 1.592 13.842 1.00 96.56 287 LEU A O 1
ATOM 2260 N N . GLU A 1 288 ? -4.284 0.349 15.708 1.00 95.44 288 GLU A N 1
ATOM 2261 C CA . GLU A 1 288 ? -2.921 0.654 16.183 1.00 95.44 288 GLU A CA 1
ATOM 2262 C C . GLU A 1 288 ? -1.850 0.169 15.193 1.00 95.44 288 GLU A C 1
ATOM 2264 O O . GLU A 1 288 ? -0.895 0.875 14.875 1.00 95.44 288 GLU A O 1
ATOM 2269 N N . ASN A 1 289 ? -2.002 -1.050 14.672 1.00 96.44 289 ASN A N 1
ATOM 2270 C CA . ASN A 1 289 ? -1.075 -1.584 13.679 1.00 96.44 289 ASN A CA 1
ATOM 2271 C C . ASN A 1 289 ? -1.154 -0.800 12.355 1.00 96.44 289 ASN A C 1
ATOM 2273 O O . ASN A 1 289 ? -0.123 -0.560 11.726 1.00 96.44 289 ASN A O 1
ATOM 2277 N N . SER A 1 290 ? -2.352 -0.369 11.941 1.00 96.75 290 SER A N 1
ATOM 2278 C CA . SER A 1 290 ? -2.542 0.475 10.752 1.00 96.75 290 SER A CA 1
ATOM 2279 C C . SER A 1 290 ? -1.735 1.765 10.870 1.00 96.75 290 SER A C 1
ATOM 2281 O O . SER A 1 290 ? -0.965 2.110 9.974 1.00 96.75 290 SER A O 1
ATOM 2283 N N . GLU A 1 291 ? -1.849 2.438 12.012 1.00 95.06 291 GLU A N 1
ATOM 2284 C CA . GLU A 1 291 ? -1.087 3.642 12.331 1.00 95.06 291 GLU A CA 1
ATOM 2285 C C . GLU A 1 291 ? 0.431 3.382 12.313 1.00 95.06 291 GLU A C 1
ATOM 2287 O O . GLU A 1 291 ? 1.182 4.100 11.648 1.00 95.06 291 GLU A O 1
ATOM 2292 N N . TYR A 1 292 ? 0.889 2.287 12.926 1.00 95.06 292 TYR A N 1
ATOM 2293 C CA . TYR A 1 292 ? 2.293 1.870 12.863 1.00 95.06 292 TYR A CA 1
ATOM 2294 C C . TYR A 1 292 ? 2.795 1.673 11.419 1.00 95.06 292 TYR A C 1
ATOM 2296 O O . TYR A 1 292 ? 3.920 2.059 11.077 1.00 95.06 292 TYR A O 1
ATOM 2304 N N . HIS A 1 293 ? 1.983 1.081 10.541 1.00 96.19 293 HIS A N 1
ATOM 2305 C CA . HIS A 1 293 ? 2.353 0.893 9.139 1.00 96.19 293 HIS A CA 1
ATOM 2306 C C . HIS A 1 293 ? 2.398 2.212 8.366 1.00 96.19 293 HIS A C 1
ATOM 2308 O O . HIS A 1 293 ? 3.324 2.397 7.568 1.00 96.19 293 HIS A O 1
ATOM 2314 N N . LEU A 1 294 ? 1.488 3.148 8.650 1.00 95.62 294 LEU A N 1
ATOM 2315 C CA . LEU A 1 294 ? 1.544 4.512 8.117 1.00 95.62 294 LEU A CA 1
ATOM 2316 C C . LEU A 1 294 ? 2.818 5.225 8.569 1.00 95.62 294 LEU A C 1
ATOM 2318 O O . LEU A 1 294 ? 3.533 5.780 7.733 1.00 95.62 294 LEU A O 1
ATOM 2322 N N . TYR A 1 295 ? 3.183 5.107 9.848 1.00 94.38 295 TYR A N 1
ATOM 2323 C CA . TYR A 1 295 ? 4.457 5.608 10.366 1.00 94.38 295 TYR A CA 1
ATOM 2324 C C . TYR A 1 295 ? 5.647 5.069 9.583 1.00 94.38 295 TYR A C 1
ATOM 2326 O O . TYR A 1 295 ? 6.521 5.831 9.168 1.00 94.38 295 TYR A O 1
ATOM 2334 N N . LYS A 1 296 ? 5.663 3.768 9.281 1.00 95.50 296 LYS A N 1
ATOM 2335 C CA . LYS A 1 296 ? 6.731 3.174 8.469 1.00 95.50 296 LYS A CA 1
ATOM 2336 C C . LYS A 1 296 ? 6.771 3.695 7.036 1.00 95.50 296 LYS A C 1
ATOM 2338 O O . LYS A 1 296 ? 7.864 3.787 6.475 1.00 95.50 296 LYS A O 1
ATOM 2343 N N . VAL A 1 297 ? 5.629 4.030 6.437 1.00 95.88 297 VAL A N 1
ATOM 2344 C CA . VAL A 1 297 ? 5.589 4.673 5.115 1.00 95.88 297 VAL A CA 1
ATOM 2345 C C . VAL A 1 297 ? 6.182 6.078 5.193 1.00 95.88 297 VAL A C 1
ATOM 2347 O O . VAL A 1 297 ? 7.096 6.381 4.425 1.00 95.88 297 VAL A O 1
ATOM 2350 N N . THR A 1 298 ? 5.743 6.901 6.147 1.00 94.31 298 THR A N 1
ATOM 2351 C CA . THR A 1 298 ? 6.268 8.261 6.336 1.00 94.31 298 THR A CA 1
ATOM 2352 C C . THR A 1 298 ? 7.762 8.251 6.649 1.00 94.31 298 THR A C 1
ATOM 2354 O O . THR A 1 298 ? 8.518 8.999 6.038 1.00 94.31 298 THR A O 1
ATOM 2357 N N . GLU A 1 299 ? 8.225 7.366 7.536 1.00 94.12 299 GLU A N 1
ATOM 2358 C CA . GLU A 1 299 ? 9.644 7.218 7.883 1.00 94.12 299 GLU A CA 1
ATOM 2359 C C . GLU A 1 299 ? 10.500 6.956 6.632 1.00 94.12 299 GLU A C 1
ATOM 2361 O O . GLU A 1 299 ? 11.574 7.537 6.474 1.00 94.12 299 GLU A O 1
ATOM 2366 N N . ARG A 1 300 ? 10.027 6.092 5.723 1.00 95.38 300 ARG A N 1
ATOM 2367 C CA . ARG A 1 300 ? 10.715 5.791 4.457 1.00 95.38 300 ARG A CA 1
ATOM 2368 C C . ARG A 1 300 ? 10.690 6.973 3.499 1.00 95.38 300 ARG A C 1
ATOM 2370 O O . ARG A 1 300 ? 11.717 7.290 2.915 1.00 95.38 300 ARG A O 1
ATOM 2377 N N . CYS A 1 301 ? 9.549 7.644 3.388 1.00 94.56 301 CYS A N 1
ATOM 2378 C CA . CYS A 1 301 ? 9.396 8.846 2.578 1.00 94.56 301 CYS A CA 1
ATOM 2379 C C . CYS A 1 301 ? 10.355 9.960 3.024 1.00 94.56 301 CYS A C 1
ATOM 2381 O O . CYS A 1 301 ? 11.072 10.524 2.205 1.00 94.56 301 CYS A O 1
ATOM 2383 N N . LEU A 1 302 ? 10.440 10.221 4.331 1.00 92.88 302 LEU A N 1
ATOM 2384 C CA . LEU A 1 302 ? 11.309 11.253 4.899 1.00 92.88 302 LEU A CA 1
ATOM 2385 C C . LEU A 1 302 ? 12.806 10.959 4.719 1.00 92.88 302 LEU A C 1
ATOM 2387 O O . LEU A 1 302 ? 13.594 11.896 4.648 1.00 92.88 302 LEU A O 1
ATOM 2391 N N . LYS A 1 303 ? 13.214 9.686 4.631 1.00 93.81 303 LYS A N 1
ATOM 2392 C CA . LYS A 1 303 ? 14.615 9.309 4.354 1.00 93.81 303 LYS A CA 1
ATOM 2393 C C . LYS A 1 303 ? 15.067 9.661 2.935 1.00 93.81 303 LYS A C 1
ATOM 2395 O O . LYS A 1 303 ? 16.263 9.802 2.712 1.00 93.81 303 LYS A O 1
ATOM 2400 N N . GLU A 1 304 ? 14.128 9.811 2.005 1.00 94.06 304 GLU A N 1
ATOM 2401 C CA . GLU A 1 304 ? 14.388 10.144 0.597 1.00 94.06 304 GLU A CA 1
ATOM 2402 C C . GLU A 1 304 ? 14.353 11.654 0.319 1.00 94.06 304 GLU A C 1
ATOM 2404 O O . GLU A 1 304 ? 14.532 12.087 -0.822 1.00 94.06 304 GLU A O 1
ATOM 2409 N N . VAL A 1 305 ? 14.085 12.468 1.343 1.00 91.19 305 VAL A N 1
ATOM 2410 C CA . VAL A 1 305 ? 14.107 13.926 1.238 1.00 91.19 305 VAL A CA 1
ATOM 2411 C C . VAL A 1 305 ? 15.555 14.392 1.414 1.00 91.19 305 VAL A C 1
ATOM 2413 O O . VAL A 1 305 ? 16.142 14.128 2.466 1.00 91.19 305 VAL A O 1
ATOM 2416 N N . PRO A 1 306 ? 16.159 15.064 0.417 1.00 82.88 306 PRO A N 1
ATOM 2417 C CA . PRO A 1 306 ? 17.501 15.613 0.565 1.00 82.88 306 PRO A CA 1
ATOM 2418 C C . PRO A 1 306 ? 17.502 16.702 1.648 1.00 82.88 306 PRO A C 1
ATOM 2420 O O . PRO A 1 306 ? 16.659 17.599 1.619 1.00 82.88 306 PRO A O 1
ATOM 2423 N N . VAL A 1 307 ? 18.433 16.588 2.602 1.00 75.38 307 VAL A N 1
ATOM 2424 C CA . VAL A 1 307 ? 18.692 17.579 3.667 1.00 75.38 307 VAL A CA 1
ATOM 2425 C C . VAL A 1 307 ? 19.538 18.727 3.134 1.00 75.38 307 VAL A C 1
ATOM 2427 O O . VAL A 1 307 ? 20.496 18.437 2.381 1.00 75.38 307 VAL A O 1
#

pLDDT: mean 86.94, std 11.43, range [52.84, 98.38]

Mean predicted aligned error: 7.94 Å

Radius of gyration: 28.44 Å; Cα contacts (8 Å, |Δi|>4): 256; chains: 1; bounding box: 64×47×88 Å

=== Feature glossary ===
Legend for the data blocks above and below:

— What the protein is —

The amino-acid sequence is the protein's primary structure: the linear order of residues from the N-terminus to the C-terminus, written in one-letter code. Everything else here — the 3D coordinates, the secondary structure, the domain annotations — is ultimately a consequence of this string.

Database cross-references. InterPro integrates a dozen domain/family signature databases into unified entries with residue-range hits. GO terms attach function/process/location labels with evidence codes. CATH codes position the fold in a four-level structural taxonomy. Organism is the NCBI-taxonomy species name.

— Where its atoms are —

The mmCIF block holds the 3D Cartesian coordinates of each backbone atom (N, Cα, C, O) in ångströms. mmCIF is the PDB's canonical archive format — a tagged-loop text representation of the atomic model.

The six renders are orthographic views along the three Cartesian axes in both directions. Representation (cartoon, sticks, or surface) and color scheme (sequence-rainbow or by-chain) vary across proteins so the training set covers all the common visualization conventions.

— Local backbone conformation —

Secondary structure is the local, repeating backbone conformation. DSSP classifies it into eight states by reading the hydrogen-bond network: three helix types (H, G, I), two β types (E, B), two non-regular types (T, S), and unstructured coil (-).

SS3 is a coarse helix/strand/coil call (letters a/b/c) made by the P-SEA algorithm from inter-Cα distances and dihedrals. It is less detailed than DSSP but needs only Cα positions.

Backbone dihedral angles. Every residue except chain termini has a φ (preceding-C → N → Cα → C) and a ψ (N → Cα → C → next-N). They are reported in degrees following the IUPAC sign convention. Secondary structure is essentially a statement about which (φ, ψ) basin each residue occupies.

— Global shape and packing —

The geometric summary reports three shape descriptors. Rg (radius of gyration) measures how spread out the Cα atoms are about their centre of mass; compact globular proteins have small Rg, elongated or unfolded ones large. Cα contacts (<8 Å, |i−j|>4) count long-range residue pairs in spatial proximity — high for tightly packed folds, near zero for rods or random coil. The bounding-box extents give the protein's footprint along x, y, z in Å.

Solvent accessibility: the surface area of each residue that a 1.4 Å water probe can touch, in Å². When only backbone atoms are present the absolute values are lower than full-atom SASA (side chains contribute most of the area) and are flagged as backbone-only.

Plot images: a contact map (which residues are close in 3D, as an N×N binary image), a Ramachandran scatter (backbone torsion angles, revealing secondary-structure composition at a glance), and — for AlphaFold structures — a PAE heatmap (pairwise prediction confidence).

— Structural neighborhood —

Foldseek's 3Di representation compresses backbone geometry into a per-residue letter drawn from a learned twenty-state alphabet. It captures the tertiary interaction pattern around each residue — which residues are packed against it in space, regardless of where they are in sequence.

Structural nearest neighbors (via Foldseek easy-search vs the PDB). Reported per hit: target PDB id, E-value, and alignment TM-score. A TM-score above ~0.5 is the conventional threshold for 'same fold'.

— Confidence and disorder —

pLDDT (predicted Local Distance Difference Test) is AlphaFold's per-residue confidence score, ranging from 0 to 100. Values above 90 indicate high confidence (typically well-packed cores); 70–90 is confident; 50–70 low confidence; below 50 usually means the region is disordered or the prediction is unreliable there. AlphaFold stores pLDDT in the mmCIF B-factor column.

For experimental (PDB) structures, the B-factor (temperature factor) quantifies the positional spread of each atom in the crystal — a combination of thermal vibration and static disorder — in units of Å². High B-factors mark flexible loops or poorly resolved regions; low B-factors mark the rigid, well-ordered core.

Predicted Aligned Error (PAE) is an AlphaFold confidence matrix: entry (i, j) is the expected error in the position of residue j, in ångströms, when the prediction is superimposed on the true structure at residue i. Low PAE within a block of residues means that block is internally rigid and well-predicted; high PAE between two blocks means their relative placement is uncertain even if each block individually is confident.